Protein AF-A0A9N9SZQ6-F1 (afdb_monomer_lite)

Radius of gyration: 26.93 Å; chains: 1; bounding box: 77×42×56 Å

Sequence (199 aa):
MVLKVKARLKRNPRSSGNQMVTELKISQRSMQRILKKELKVKPYKFQKAHNLAPKQKKVQLERAKEFLCLRERGEFPNIVFSDKKTFPIEQFINSQNDRVYLTERTYKSLSLRAATRNSLQMNKYSPKGIARLIFVELMLSVTKFCKRYNYNLEKSGALLSQFYLTHVLTTSSSDRSTEKVYNYFKELALAHTLPDVSW

pLDDT: mean 73.46, std 18.29, range [32.84, 96.56]

Organism: Diabrotica balteata (NCBI:txid107213)

Secondary structure (DSSP, 8-state):
-HHHHHHHHHH-TT--HHHHHHHHT--HHHHHHIIIIIS--EEEEPEEEE---HHHHHHHHHHHHHHHHHHHTT----PPP-------SS----GGG-EEEES---GGGSTTTEEEE--------S--THHHHHHHHHHHHHHHHHHHTT--HHHHHHHHHHHHHHHHHHHS-S---HHHHHHHHHHHHHTT-------

Foldseek 3Di:
DLVVVVVVCVVPQQDDLVNVCVVVVHDSVVSVCSQCPVVVWDWAQADEDEPDDPVRVVVVVVVVVVQVVCVVVVNHDPDDDDDDDDDDLDDDPPSRSRTGIDNDDDPVCNVVRYDYPPVPPPPDPPDDDPVVVVVVVVLVVLVVVCVVVVPDPVRSVLVVVVVVVLVCVVPNDDDDDPVVVVVVVVVSVVVPPDPPDDD

Structure (mmCIF, N/CA/C/O backbone):
data_AF-A0A9N9SZQ6-F1
#
_entry.id   AF-A0A9N9SZQ6-F1
#
loop_
_atom_site.group_PDB
_atom_site.id
_atom_site.type_symbol
_atom_site.label_atom_id
_atom_site.label_alt_id
_atom_site.label_comp_id
_atom_site.label_asym_id
_atom_site.label_entity_id
_atom_site.label_seq_id
_atom_site.pdbx_PDB_ins_code
_atom_site.Cartn_x
_atom_site.Cartn_y
_atom_site.Cartn_z
_atom_site.occupancy
_atom_site.B_iso_or_equiv
_atom_site.auth_seq_id
_atom_site.auth_comp_id
_atom_site.auth_asym_id
_atom_site.auth_atom_id
_atom_site.pdbx_PDB_model_num
ATOM 1 N N . MET A 1 1 ? -23.793 2.559 22.943 1.00 91.50 1 MET A N 1
ATOM 2 C CA . MET A 1 1 ? -22.446 2.721 22.333 1.00 91.50 1 MET A CA 1
ATOM 3 C C . MET A 1 1 ? -22.363 2.290 20.873 1.00 91.50 1 MET A C 1
ATOM 5 O O . MET A 1 1 ? -21.815 3.042 20.077 1.00 91.50 1 MET A O 1
ATOM 9 N N . VAL A 1 2 ? -22.932 1.143 20.498 1.00 92.69 2 VAL A N 1
ATOM 10 C CA . VAL A 1 2 ? -22.934 0.595 19.122 1.00 92.69 2 VAL A CA 1
ATOM 11 C C . VAL A 1 2 ? -23.322 1.625 18.055 1.00 92.69 2 VAL A C 1
ATOM 13 O O . VAL A 1 2 ? -22.589 1.837 17.091 1.00 92.69 2 VAL A O 1
ATOM 16 N N . LEU A 1 3 ? -24.439 2.332 18.269 1.00 94.12 3 LEU A N 1
ATOM 17 C CA . LEU A 1 3 ? -24.943 3.358 17.350 1.00 94.12 3 LEU A CA 1
ATOM 18 C C . LEU A 1 3 ? -23.958 4.521 17.163 1.00 94.12 3 LEU A C 1
ATOM 20 O O . LEU A 1 3 ? -23.796 5.004 16.044 1.00 94.12 3 LEU A O 1
ATOM 24 N N . LYS A 1 4 ? -23.240 4.923 18.223 1.00 93.50 4 LYS A N 1
ATOM 25 C CA . LYS A 1 4 ? -22.212 5.975 18.152 1.00 93.50 4 LYS A CA 1
ATOM 26 C C . LYS A 1 4 ? -21.029 5.532 17.286 1.00 93.50 4 LYS A C 1
ATOM 28 O O . LYS A 1 4 ? -20.596 6.291 16.424 1.00 93.50 4 LYS A O 1
ATOM 33 N N . VAL A 1 5 ? -20.558 4.291 17.451 1.00 92.94 5 VAL A N 1
ATOM 34 C CA . VAL A 1 5 ? -19.478 3.722 16.618 1.00 92.94 5 VAL A CA 1
ATOM 35 C C . VAL A 1 5 ? -19.923 3.609 15.156 1.00 92.94 5 VAL A C 1
ATOM 37 O O . VAL A 1 5 ? -19.191 4.015 14.255 1.00 92.94 5 VAL A O 1
ATOM 40 N N . LYS A 1 6 ? -21.153 3.143 14.905 1.00 93.19 6 LYS A N 1
ATOM 41 C CA . LYS A 1 6 ? -21.725 3.058 13.552 1.00 93.19 6 LYS A CA 1
ATOM 42 C C . LYS A 1 6 ? -21.810 4.432 12.880 1.00 93.19 6 LYS A C 1
ATOM 44 O O . LYS A 1 6 ? -21.396 4.575 11.732 1.00 93.19 6 LYS A O 1
ATOM 49 N N . ALA A 1 7 ? -22.298 5.447 13.592 1.00 93.19 7 ALA A N 1
ATOM 50 C CA . ALA A 1 7 ? -22.366 6.817 13.087 1.00 93.19 7 ALA A CA 1
ATOM 51 C C . ALA A 1 7 ? -20.968 7.391 12.800 1.00 93.19 7 ALA A C 1
ATOM 53 O O . ALA A 1 7 ? -20.759 8.040 11.773 1.00 93.19 7 ALA A O 1
ATOM 54 N N . ARG A 1 8 ? -19.988 7.102 13.665 1.00 93.06 8 ARG A N 1
ATOM 55 C CA . ARG A 1 8 ? -18.601 7.545 13.490 1.00 93.06 8 ARG A CA 1
ATOM 56 C C . ARG A 1 8 ? -17.934 6.925 12.262 1.00 93.06 8 ARG A C 1
ATOM 58 O O . ARG A 1 8 ? -17.254 7.647 11.530 1.00 93.06 8 ARG A O 1
ATOM 65 N N . LEU A 1 9 ? -18.161 5.632 12.022 1.00 90.38 9 LEU A N 1
ATOM 66 C CA . LEU A 1 9 ? -17.703 4.933 10.818 1.00 90.38 9 LEU A CA 1
ATOM 67 C C . LEU A 1 9 ? -18.398 5.447 9.556 1.00 90.38 9 LEU A C 1
ATOM 69 O O . LEU A 1 9 ? -17.741 5.615 8.536 1.00 90.38 9 LEU A O 1
ATOM 73 N N . LYS A 1 10 ? -19.701 5.751 9.625 1.00 89.44 10 LYS A N 1
ATOM 74 C CA . LYS A 1 10 ? -20.430 6.354 8.500 1.00 89.44 10 LYS A CA 1
ATOM 75 C C . LYS A 1 10 ? -19.854 7.724 8.122 1.00 89.44 10 LYS A C 1
ATOM 77 O O . LYS A 1 10 ? -19.775 8.034 6.941 1.00 89.44 10 LYS A O 1
ATOM 82 N N . ARG A 1 11 ? -19.428 8.520 9.113 1.00 89.56 11 ARG A N 1
ATOM 83 C CA . ARG A 1 11 ? -18.803 9.836 8.897 1.00 89.56 11 ARG A CA 1
ATOM 84 C C . ARG A 1 11 ? -17.404 9.726 8.289 1.00 89.56 11 ARG A C 1
ATOM 86 O O . ARG A 1 11 ? -17.084 10.458 7.363 1.00 89.56 11 ARG A O 1
ATOM 93 N N . ASN A 1 12 ? -16.564 8.840 8.819 1.00 87.44 12 ASN A N 1
ATOM 94 C CA . ASN A 1 12 ? -15.240 8.574 8.264 1.00 87.44 12 ASN A CA 1
ATOM 95 C C . ASN A 1 12 ? -14.864 7.097 8.482 1.00 87.44 12 ASN A C 1
ATOM 97 O O . ASN A 1 12 ? -14.464 6.720 9.590 1.00 87.44 12 ASN A O 1
ATOM 101 N N . PRO A 1 13 ? -14.940 6.266 7.430 1.00 85.00 13 PRO A N 1
ATOM 102 C CA . PRO A 1 13 ? -14.706 4.832 7.544 1.00 85.00 13 PRO A CA 1
ATOM 103 C C . PRO A 1 13 ? -13.211 4.460 7.560 1.00 85.00 13 PRO A C 1
ATOM 105 O O . PRO A 1 13 ? -12.888 3.290 7.769 1.00 85.00 13 PRO A O 1
ATOM 108 N N . ARG A 1 14 ? -12.299 5.433 7.375 1.00 85.44 14 ARG A N 1
ATOM 109 C CA . ARG A 1 14 ? -10.831 5.265 7.465 1.00 85.44 14 ARG A CA 1
ATOM 110 C C . ARG A 1 14 ? -10.285 5.383 8.888 1.00 85.44 14 ARG A C 1
ATOM 112 O O . ARG A 1 14 ? -9.092 5.205 9.107 1.00 85.44 14 ARG A O 1
ATOM 119 N N . SER A 1 15 ? -11.122 5.738 9.862 1.00 86.12 15 SER A N 1
ATOM 120 C CA . SER A 1 15 ? -10.663 5.920 11.241 1.00 86.12 15 SER A CA 1
ATOM 121 C C . SER A 1 15 ? -10.219 4.601 11.867 1.00 86.12 15 SER A C 1
ATOM 123 O O . SER A 1 15 ? -10.905 3.581 11.771 1.00 86.12 15 SER A O 1
ATOM 125 N N . SER A 1 16 ? -9.056 4.624 12.520 1.00 85.94 16 SER A N 1
ATOM 126 C CA . SER A 1 16 ? -8.506 3.437 13.172 1.00 85.94 16 SER A CA 1
ATOM 127 C C . SER A 1 16 ? -9.297 3.083 14.435 1.00 85.94 16 SER A C 1
ATOM 129 O O . SER A 1 16 ? -9.931 3.938 15.057 1.00 85.94 16 SER A O 1
ATOM 131 N N . GLY A 1 17 ? -9.239 1.811 14.841 1.00 87.38 17 GLY A N 1
ATOM 132 C CA . GLY A 1 17 ? -9.866 1.366 16.091 1.00 87.38 17 GLY A CA 1
ATOM 133 C C . GLY A 1 17 ? -9.330 2.130 17.305 1.00 87.38 17 GLY A C 1
ATOM 134 O O . GLY A 1 17 ? -10.116 2.581 18.132 1.00 87.38 17 GLY A O 1
ATOM 135 N N . ASN A 1 18 ? -8.014 2.363 17.346 1.00 89.12 18 ASN A N 1
ATOM 136 C CA . ASN A 1 18 ? -7.346 3.109 18.415 1.00 89.12 18 ASN A CA 1
ATOM 137 C C . ASN A 1 18 ? -7.806 4.562 18.478 1.00 89.12 18 ASN A C 1
ATOM 139 O O . ASN A 1 18 ? -8.123 5.057 19.553 1.00 89.12 18 ASN A O 1
ATOM 143 N N . GLN A 1 19 ? -7.905 5.226 17.327 1.00 88.88 19 GLN A N 1
ATOM 144 C CA . GLN A 1 19 ? -8.387 6.600 17.272 1.00 88.88 19 GLN A CA 1
ATOM 145 C C . GLN A 1 19 ? -9.826 6.694 17.793 1.00 88.88 19 GLN A C 1
ATOM 147 O O . GLN A 1 19 ? -10.129 7.540 18.628 1.00 88.88 19 GLN A O 1
ATOM 152 N N . MET A 1 20 ? -10.702 5.783 17.363 1.00 91.69 20 MET A N 1
ATOM 153 C CA . MET A 1 20 ? -12.085 5.750 17.841 1.00 91.69 20 MET A CA 1
ATOM 154 C C . MET A 1 20 ? -12.185 5.411 19.338 1.00 91.69 20 MET A C 1
ATOM 156 O O . MET A 1 20 ? -13.107 5.875 20.002 1.00 91.69 20 MET A O 1
ATOM 160 N N . VAL A 1 21 ? -11.262 4.609 19.877 1.00 94.44 21 VAL A N 1
ATOM 161 C CA . VAL A 1 21 ? -11.169 4.304 21.314 1.00 94.44 21 VAL A CA 1
ATOM 162 C C . VAL A 1 21 ? -10.876 5.565 22.116 1.00 94.44 21 VAL A C 1
ATOM 164 O O . VAL A 1 21 ? -11.598 5.845 23.073 1.00 94.44 21 VAL A O 1
ATOM 167 N N . THR A 1 22 ? -9.884 6.348 21.691 1.00 93.19 22 THR A N 1
ATOM 168 C CA . THR A 1 22 ? -9.521 7.614 22.338 1.00 93.19 22 THR A CA 1
ATOM 169 C C . THR A 1 22 ? -10.645 8.645 22.217 1.00 93.19 22 THR A C 1
ATOM 171 O O . THR A 1 22 ? -11.030 9.251 23.212 1.00 93.19 22 THR A O 1
ATOM 174 N N . GLU A 1 23 ? -11.230 8.800 21.024 1.00 92.31 23 GLU A N 1
ATOM 175 C CA . GLU A 1 23 ? -12.314 9.760 20.763 1.00 92.31 23 GLU A CA 1
ATOM 176 C C . GLU A 1 23 ? -13.587 9.450 21.566 1.00 92.31 23 GLU A C 1
ATOM 178 O O . GLU A 1 23 ? -14.237 10.355 22.085 1.00 92.31 23 GLU A O 1
ATOM 183 N N . LEU A 1 24 ? -13.968 8.172 21.658 1.00 93.00 24 LEU A N 1
ATOM 184 C CA . LEU A 1 24 ? -15.214 7.750 22.307 1.00 93.00 24 LEU A CA 1
ATOM 185 C C . LEU A 1 24 ? -15.029 7.350 23.776 1.00 93.00 24 LEU A C 1
ATOM 187 O O . LEU A 1 24 ? -16.015 6.976 24.411 1.00 93.00 24 LEU A O 1
ATOM 191 N N . LYS A 1 25 ? -13.796 7.417 24.299 1.00 94.00 25 LYS A N 1
ATOM 192 C CA . LYS A 1 25 ? -13.414 7.022 25.665 1.00 94.00 25 LYS A CA 1
ATOM 193 C C . LYS A 1 25 ? -13.944 5.632 26.049 1.00 94.00 25 LYS A C 1
ATOM 195 O O . LYS A 1 25 ? -14.542 5.451 27.106 1.00 94.00 25 LYS A O 1
ATOM 200 N N . ILE A 1 26 ? -13.748 4.641 25.175 1.00 94.56 26 ILE A N 1
ATOM 201 C CA . ILE A 1 26 ? -14.146 3.246 25.436 1.00 94.56 26 ILE A CA 1
ATOM 202 C C . ILE A 1 26 ? -12.954 2.306 25.459 1.00 94.56 26 ILE A C 1
ATOM 204 O O . ILE A 1 26 ? -11.947 2.555 24.812 1.00 94.56 26 ILE A O 1
ATOM 208 N N . SER A 1 27 ? -13.078 1.174 26.150 1.00 95.56 27 SER A N 1
ATOM 209 C CA . SER A 1 27 ? -12.006 0.180 26.162 1.00 95.56 27 SER A CA 1
ATOM 210 C C . SER A 1 27 ? -11.788 -0.453 24.780 1.00 95.56 27 SER A C 1
ATOM 212 O O . SER A 1 27 ? -12.724 -0.668 24.001 1.00 95.56 27 SER A O 1
ATOM 214 N N . GLN A 1 28 ? -10.536 -0.825 24.502 1.00 94.88 28 GLN A N 1
ATOM 215 C CA . GLN A 1 28 ? -10.133 -1.527 23.277 1.00 94.88 28 GLN A CA 1
ATOM 216 C C . GLN A 1 28 ? -10.924 -2.825 23.060 1.00 94.88 28 GLN A C 1
ATOM 218 O O . GLN A 1 28 ? -11.405 -3.090 21.957 1.00 94.88 28 GLN A O 1
ATOM 223 N N . ARG A 1 29 ? -11.136 -3.608 24.129 1.00 95.50 29 ARG A N 1
ATOM 224 C CA . ARG A 1 29 ? -11.936 -4.845 24.079 1.00 95.50 29 ARG A CA 1
ATOM 225 C C . ARG A 1 29 ? -13.369 -4.573 23.626 1.00 95.50 29 ARG A C 1
ATOM 227 O O . ARG A 1 29 ? -13.878 -5.282 22.757 1.00 95.50 29 ARG A O 1
ATOM 234 N N . SER A 1 30 ? -14.003 -3.533 24.169 1.00 95.25 30 SER A N 1
ATOM 235 C CA . SER A 1 30 ? -15.358 -3.141 23.774 1.00 95.25 30 SER A CA 1
ATOM 236 C C . SER A 1 30 ? -15.404 -2.692 22.317 1.00 95.25 30 SER A C 1
ATOM 238 O O . SER A 1 30 ? -16.272 -3.146 21.576 1.00 95.25 30 SER A O 1
ATOM 240 N N . MET A 1 31 ? -14.440 -1.882 21.866 1.00 95.69 31 MET A N 1
ATOM 241 C CA . MET A 1 31 ? -14.340 -1.482 20.458 1.00 95.69 31 MET A CA 1
ATOM 242 C C . MET A 1 31 ? -14.222 -2.694 19.527 1.00 95.69 31 MET A C 1
ATOM 244 O O . MET A 1 31 ? -14.960 -2.808 18.548 1.00 95.69 31 MET A O 1
ATOM 248 N N . GLN A 1 32 ? -13.334 -3.636 19.847 1.00 94.56 32 GLN A N 1
ATOM 249 C CA . GLN A 1 32 ? -13.126 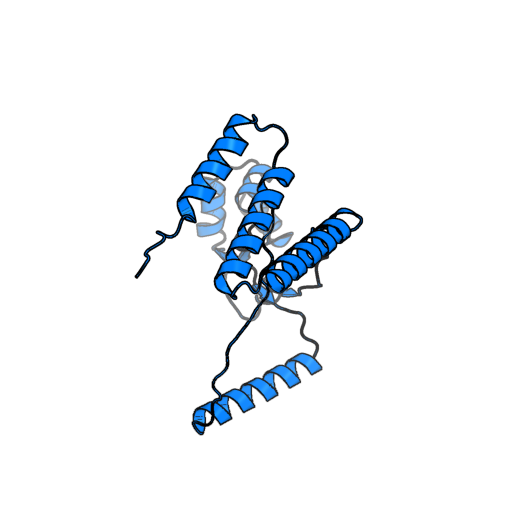-4.834 19.039 1.00 94.56 32 GLN A CA 1
ATOM 250 C C . GLN A 1 32 ? -14.378 -5.719 18.993 1.00 94.56 32 GLN A C 1
ATOM 252 O O . GLN A 1 32 ? -14.732 -6.230 17.927 1.00 94.56 32 GLN A O 1
ATOM 257 N N . ARG A 1 33 ? -15.085 -5.866 20.124 1.00 96.00 33 ARG A N 1
ATOM 258 C CA . ARG A 1 33 ? -16.362 -6.588 20.192 1.00 96.00 33 ARG A CA 1
ATOM 259 C C . ARG A 1 33 ? -17.416 -5.929 19.306 1.00 96.00 33 ARG A C 1
ATOM 261 O O . ARG A 1 33 ? -18.042 -6.627 18.510 1.00 96.00 33 ARG A O 1
ATOM 268 N N . ILE A 1 34 ? -17.565 -4.607 19.404 1.00 95.69 34 ILE A N 1
ATOM 269 C CA . ILE A 1 34 ? -18.524 -3.835 18.606 1.00 95.69 34 ILE A CA 1
ATOM 270 C C . ILE A 1 34 ? -18.225 -4.009 17.113 1.00 95.69 34 ILE A C 1
ATOM 272 O O . ILE A 1 34 ? -19.114 -4.367 16.348 1.00 95.69 34 ILE A O 1
ATOM 276 N N . LEU A 1 35 ? -16.973 -3.827 16.685 1.00 94.12 35 LEU A N 1
ATOM 277 C CA . LEU A 1 35 ? -16.598 -3.943 15.272 1.00 94.12 35 LEU A CA 1
ATOM 278 C C . LEU A 1 35 ? -16.803 -5.366 14.727 1.00 94.12 35 LEU A C 1
ATOM 280 O O . LEU A 1 35 ? -17.396 -5.530 13.663 1.00 94.12 35 LEU A O 1
ATOM 284 N N . LYS A 1 36 ? -16.342 -6.395 15.454 1.00 94.00 36 LYS A N 1
ATOM 285 C CA . LYS A 1 36 ? -16.318 -7.784 14.963 1.00 94.00 36 LYS A CA 1
ATOM 286 C C . LYS A 1 36 ? -17.651 -8.516 15.130 1.00 94.00 36 LYS A C 1
ATOM 288 O O . LYS A 1 36 ? -18.047 -9.236 14.219 1.00 94.00 36 LYS A O 1
ATOM 293 N N . LYS A 1 37 ? -18.313 -8.383 16.285 1.00 94.25 37 LYS A N 1
ATOM 294 C CA . LYS A 1 37 ? -19.527 -9.151 16.615 1.00 94.25 37 LYS A CA 1
ATOM 295 C C . LYS A 1 37 ? -20.807 -8.393 16.276 1.00 94.25 37 LYS A C 1
ATOM 297 O O . LYS A 1 37 ? -21.706 -8.973 15.681 1.00 94.25 37 LYS A O 1
ATOM 302 N N . GLU A 1 38 ? -20.878 -7.115 16.640 1.00 94.06 38 GLU A N 1
ATOM 303 C CA . GLU A 1 38 ? -22.126 -6.343 16.561 1.00 94.06 38 GLU A CA 1
ATOM 304 C C . GLU A 1 38 ? -22.306 -5.691 15.178 1.00 94.06 38 GLU A C 1
ATOM 306 O O . GLU A 1 38 ? -23.357 -5.823 14.559 1.00 94.06 38 GLU A O 1
ATOM 311 N N . LEU A 1 39 ? -21.264 -5.036 14.655 1.00 93.06 39 LEU A N 1
ATOM 312 C CA . LEU A 1 39 ? -21.273 -4.389 13.336 1.00 93.06 39 LEU A CA 1
ATOM 313 C C . LEU A 1 39 ? -20.801 -5.308 12.204 1.00 93.06 39 LEU A C 1
ATOM 315 O O . LEU A 1 39 ? -21.059 -5.010 11.040 1.00 93.06 39 LEU A O 1
ATOM 319 N N . LYS A 1 40 ? -20.107 -6.404 12.538 1.00 94.31 40 LYS A N 1
ATOM 320 C CA . LYS A 1 40 ? -19.551 -7.388 11.590 1.00 94.31 40 LYS A CA 1
ATOM 321 C C . LYS A 1 40 ? -18.707 -6.750 10.474 1.00 94.31 40 LYS A C 1
ATOM 323 O O . LYS A 1 40 ? -18.692 -7.224 9.341 1.00 94.31 40 LYS A O 1
ATOM 328 N N . VAL A 1 41 ? -17.981 -5.681 10.797 1.00 91.88 41 VAL A N 1
ATOM 329 C CA . VAL A 1 41 ? -17.093 -4.984 9.859 1.00 91.88 41 VAL A CA 1
ATOM 330 C C . VAL A 1 41 ? -15.658 -5.482 9.987 1.00 91.88 41 VAL A C 1
ATOM 332 O O . VAL A 1 41 ? -15.184 -5.832 11.069 1.00 91.88 41 VAL A O 1
ATOM 335 N N . LYS A 1 42 ? -14.937 -5.483 8.866 1.00 90.81 42 LYS A N 1
ATOM 336 C CA . LYS A 1 42 ? -13.529 -5.874 8.775 1.00 90.81 42 LYS A CA 1
ATOM 337 C C . LYS A 1 42 ? -12.695 -4.721 8.210 1.00 90.81 42 LYS A C 1
ATOM 339 O O . LYS A 1 42 ? -13.163 -4.017 7.313 1.00 90.81 42 LYS A O 1
ATOM 344 N N . PRO A 1 43 ? -11.464 -4.520 8.706 1.00 89.75 43 PRO A N 1
ATOM 345 C CA . PRO A 1 43 ? -10.571 -3.503 8.174 1.00 89.75 43 PRO A CA 1
ATOM 346 C C . PRO A 1 43 ? -9.928 -4.010 6.879 1.00 89.75 43 PRO A C 1
ATOM 348 O O . PRO A 1 43 ? -9.066 -4.889 6.904 1.00 89.75 43 PRO A O 1
ATOM 351 N N . TYR A 1 44 ? -10.320 -3.444 5.743 1.00 88.38 44 TYR A N 1
ATOM 352 C CA . TYR A 1 44 ? -9.716 -3.745 4.449 1.00 88.38 44 TYR A CA 1
ATOM 353 C C . TYR A 1 44 ? -8.648 -2.720 4.098 1.00 88.38 44 TYR A C 1
ATOM 355 O O . TYR A 1 44 ? -8.832 -1.522 4.302 1.00 88.38 44 TYR A O 1
ATOM 363 N N . LYS A 1 45 ? -7.538 -3.195 3.528 1.00 85.38 45 LYS A N 1
ATOM 364 C CA . LYS A 1 45 ? -6.452 -2.329 3.071 1.00 85.38 45 L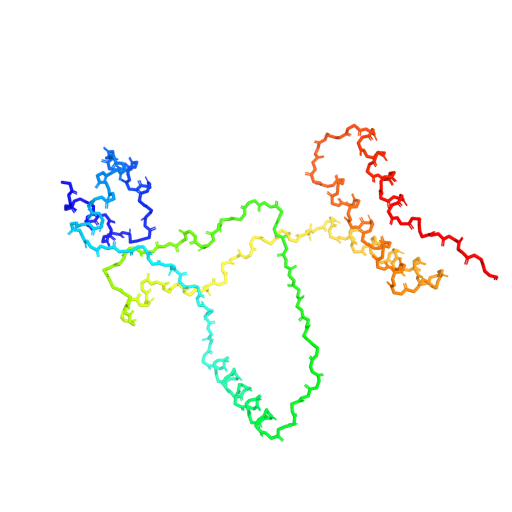YS A CA 1
ATOM 365 C C . LYS A 1 45 ? -6.938 -1.390 1.973 1.00 85.38 45 LYS A C 1
ATOM 367 O O . LYS A 1 45 ? -7.623 -1.814 1.038 1.00 85.38 45 LYS A O 1
ATOM 372 N N . PHE A 1 46 ? -6.539 -0.134 2.095 1.00 79.62 46 PHE A N 1
ATOM 373 C CA . PHE A 1 46 ? -6.780 0.873 1.085 1.00 79.62 46 PHE A CA 1
ATOM 374 C C . PHE A 1 46 ? -5.871 0.622 -0.130 1.00 79.62 46 PHE A C 1
ATOM 376 O O . PHE A 1 46 ? -4.656 0.456 -0.000 1.00 79.62 46 PHE A O 1
ATOM 383 N N . GLN A 1 47 ? -6.459 0.532 -1.318 1.00 75.75 47 GLN A N 1
ATOM 384 C CA . GLN A 1 47 ? -5.749 0.316 -2.572 1.00 75.75 47 GLN A CA 1
ATOM 385 C C . GLN A 1 47 ? -5.431 1.669 -3.203 1.00 75.75 47 GLN A C 1
ATOM 387 O O . GLN A 1 47 ? -6.316 2.449 -3.539 1.00 75.75 47 GLN A O 1
ATOM 392 N N . LYS A 1 48 ? -4.145 1.960 -3.378 1.00 70.88 48 LYS A N 1
ATOM 393 C CA . LYS A 1 48 ? -3.722 3.119 -4.163 1.00 70.88 48 LYS A CA 1
ATOM 394 C C . LYS A 1 48 ? -3.663 2.688 -5.621 1.00 70.88 48 LYS A C 1
ATOM 396 O O . LYS A 1 48 ? -2.829 1.858 -5.971 1.00 70.88 48 LYS A O 1
ATOM 401 N N . ALA A 1 49 ? -4.537 3.249 -6.447 1.00 70.00 49 ALA A N 1
ATOM 402 C CA . ALA A 1 49 ? -4.470 3.093 -7.893 1.00 70.00 49 ALA A CA 1
ATOM 403 C C . ALA A 1 49 ? -3.883 4.366 -8.513 1.00 70.00 49 ALA A C 1
ATOM 405 O O . ALA A 1 49 ? -4.129 5.483 -8.043 1.00 70.00 49 ALA A O 1
ATOM 406 N N . HIS A 1 50 ? -3.077 4.201 -9.560 1.00 69.44 50 HIS A N 1
ATOM 407 C CA . HIS A 1 50 ? -2.613 5.337 -10.345 1.00 69.44 50 HIS A CA 1
ATOM 408 C C . HIS A 1 50 ? -3.804 5.940 -11.098 1.00 69.44 50 HIS A C 1
ATOM 410 O O . HIS A 1 50 ? -4.587 5.189 -11.684 1.00 69.44 50 HIS A O 1
ATOM 416 N N . ASN A 1 51 ? -3.942 7.273 -11.113 1.00 76.56 51 ASN A N 1
ATOM 417 C CA . ASN A 1 51 ? -4.876 7.893 -12.051 1.00 76.56 51 ASN A CA 1
ATOM 418 C C . ASN A 1 51 ? -4.284 7.741 -13.450 1.00 76.56 51 ASN A C 1
ATOM 420 O O . ASN A 1 51 ? -3.341 8.452 -13.789 1.00 76.56 51 ASN A O 1
ATOM 424 N N . LEU A 1 52 ? -4.738 6.761 -14.222 1.00 82.50 52 LEU A N 1
ATOM 425 C CA . LEU A 1 52 ? -4.303 6.617 -15.607 1.00 82.50 52 LEU A CA 1
ATOM 426 C C . LEU A 1 52 ? -5.309 7.321 -16.505 1.00 82.50 52 LEU A C 1
ATOM 428 O O . LEU A 1 52 ? -6.500 6.996 -16.479 1.00 82.50 52 LEU A O 1
ATOM 432 N N . ALA A 1 53 ? -4.816 8.243 -17.327 1.00 86.19 53 ALA A N 1
ATOM 433 C CA . ALA A 1 53 ? -5.607 8.825 -18.396 1.00 86.19 53 ALA A CA 1
ATOM 434 C C . ALA A 1 53 ? -6.043 7.721 -19.382 1.00 86.19 53 ALA A C 1
ATOM 436 O O . ALA A 1 53 ? -5.307 6.742 -19.562 1.00 86.19 53 ALA A O 1
ATOM 437 N N . PRO A 1 54 ? -7.188 7.861 -20.073 1.00 90.06 54 PRO A N 1
ATOM 438 C CA . PRO A 1 54 ? -7.657 6.860 -21.038 1.00 90.06 54 PRO A CA 1
ATOM 439 C C . PRO A 1 54 ? -6.592 6.471 -22.075 1.00 90.06 54 PRO A C 1
ATOM 441 O O . PRO A 1 54 ? -6.388 5.288 -22.343 1.00 90.06 54 PRO A O 1
ATOM 444 N N . LYS A 1 55 ? -5.820 7.453 -22.564 1.00 92.81 55 LYS A N 1
ATOM 445 C CA . LYS A 1 55 ? -4.690 7.231 -23.479 1.00 92.81 55 LYS A CA 1
ATOM 446 C C . LYS A 1 55 ? -3.606 6.328 -22.876 1.00 92.81 55 LYS A C 1
ATOM 448 O O . LYS A 1 55 ? -3.114 5.433 -23.551 1.00 92.81 55 LYS A O 1
ATOM 453 N N . GLN A 1 56 ? -3.259 6.526 -21.603 1.00 89.81 56 GLN A N 1
ATOM 454 C CA . GLN A 1 56 ? -2.257 5.704 -20.913 1.00 89.81 56 GLN A CA 1
ATOM 455 C C . GLN A 1 56 ? -2.746 4.266 -20.723 1.00 89.81 56 GLN A C 1
ATOM 457 O O . GLN A 1 56 ? -1.966 3.335 -20.901 1.00 89.81 56 GLN A O 1
ATOM 462 N N . LYS A 1 57 ? -4.038 4.078 -20.415 1.00 90.81 57 LYS A N 1
ATOM 463 C CA . LYS A 1 57 ? -4.644 2.742 -20.319 1.00 90.81 57 LYS A CA 1
ATOM 464 C C . LYS A 1 57 ? -4.585 2.003 -21.656 1.00 90.81 57 LYS A C 1
ATOM 466 O O . LYS A 1 57 ? -4.245 0.826 -21.670 1.00 90.81 57 LYS A O 1
ATOM 471 N N . LYS A 1 58 ? -4.868 2.699 -22.766 1.00 94.81 58 LYS A N 1
ATOM 472 C CA . LYS A 1 58 ? -4.788 2.130 -24.119 1.00 94.81 58 LYS A CA 1
ATOM 473 C C . LYS A 1 58 ? -3.366 1.666 -24.450 1.00 94.81 58 LYS A C 1
ATOM 475 O O . LYS A 1 58 ? -3.180 0.494 -24.747 1.00 94.81 58 LYS A O 1
ATOM 480 N N . VAL A 1 59 ? -2.372 2.539 -24.270 1.00 95.56 59 VAL A N 1
ATOM 481 C CA . VAL A 1 59 ? -0.954 2.204 -24.512 1.00 95.56 59 VAL A CA 1
ATOM 482 C C . VAL A 1 59 ? -0.489 1.040 -23.634 1.00 95.56 59 VAL A C 1
ATOM 484 O O . VAL A 1 59 ? 0.242 0.167 -24.092 1.00 95.56 59 VAL A O 1
ATOM 487 N N . GLN A 1 60 ? -0.904 1.008 -22.365 1.00 93.62 60 GLN A N 1
ATOM 488 C CA . GLN A 1 60 ? -0.552 -0.087 -21.464 1.00 93.62 60 GLN A CA 1
ATOM 489 C C . GLN A 1 60 ? -1.162 -1.420 -21.917 1.00 93.62 60 GLN A C 1
ATOM 491 O O . GLN A 1 60 ? -0.484 -2.442 -21.852 1.00 93.62 60 GLN A O 1
ATOM 496 N N . LEU A 1 61 ? -2.414 -1.410 -22.389 1.00 95.38 61 LEU A N 1
ATOM 497 C CA . LEU A 1 61 ? -3.093 -2.603 -22.894 1.00 95.38 61 LEU A CA 1
ATOM 498 C C . LEU A 1 61 ? -2.465 -3.116 -24.194 1.00 95.38 61 LEU A C 1
ATOM 500 O O . LEU A 1 61 ? -2.264 -4.318 -24.326 1.00 95.38 61 LEU A O 1
ATOM 504 N N . GLU A 1 62 ? -2.156 -2.222 -25.133 1.00 96.56 62 GLU A N 1
ATOM 505 C CA . GLU A 1 62 ? -1.515 -2.570 -26.409 1.00 96.56 62 GLU A CA 1
ATOM 506 C C . GLU A 1 62 ? -0.155 -3.227 -26.173 1.00 96.56 62 GLU A C 1
ATOM 508 O O . GLU A 1 62 ? 0.049 -4.366 -26.586 1.00 96.56 62 GLU A O 1
ATOM 513 N N . ARG A 1 63 ? 0.708 -2.593 -25.370 1.00 94.88 63 ARG A N 1
ATOM 514 C CA . ARG A 1 63 ? 2.001 -3.177 -24.987 1.00 94.88 63 ARG A CA 1
ATOM 515 C C . ARG A 1 63 ? 1.830 -4.527 -24.299 1.00 94.88 63 ARG A C 1
ATOM 517 O O . ARG A 1 63 ? 2.528 -5.473 -24.633 1.00 94.88 63 ARG A O 1
ATOM 524 N N . ALA A 1 64 ? 0.899 -4.651 -23.351 1.00 95.19 64 ALA A N 1
ATOM 525 C CA . ALA A 1 64 ? 0.677 -5.922 -22.659 1.00 95.19 64 ALA A CA 1
ATOM 526 C C . ALA A 1 64 ? 0.294 -7.053 -23.628 1.00 95.19 64 ALA A C 1
ATOM 528 O O . ALA A 1 64 ? 0.783 -8.169 -23.472 1.00 95.19 64 ALA A O 1
ATOM 529 N N . LYS A 1 65 ? -0.534 -6.765 -24.641 1.00 96.44 65 LYS A N 1
ATOM 530 C CA . LYS A 1 65 ? -0.876 -7.731 -25.693 1.00 96.44 65 LYS A CA 1
ATOM 531 C C . LYS A 1 65 ? 0.342 -8.106 -26.533 1.00 96.44 65 LYS A C 1
ATOM 533 O O . LYS A 1 65 ? 0.569 -9.288 -26.746 1.00 96.44 65 LYS A O 1
ATOM 538 N N . GLU A 1 66 ? 1.146 -7.133 -26.954 1.00 94.62 66 GLU A N 1
ATOM 539 C CA . GLU A 1 66 ? 2.380 -7.384 -27.712 1.00 94.62 66 GLU A CA 1
ATOM 540 C C . GLU A 1 66 ? 3.354 -8.279 -26.935 1.00 94.62 66 GLU A C 1
ATOM 542 O O . GLU A 1 66 ? 3.837 -9.274 -27.468 1.00 94.62 66 GLU A O 1
ATOM 547 N N . PHE A 1 67 ? 3.579 -7.984 -25.651 1.00 93.62 67 PHE A N 1
ATOM 548 C CA . PHE A 1 67 ? 4.425 -8.797 -24.772 1.00 93.62 67 PHE A CA 1
ATOM 549 C C . PHE A 1 67 ? 3.913 -10.240 -24.629 1.00 93.62 67 PHE A C 1
ATOM 551 O O . PHE A 1 67 ? 4.720 -11.169 -24.583 1.00 93.62 67 PHE A O 1
ATOM 558 N N . LEU A 1 68 ? 2.592 -10.441 -24.561 1.00 95.06 68 LEU A N 1
ATOM 559 C CA . LEU A 1 68 ? 1.992 -11.778 -24.525 1.00 95.06 68 LEU A CA 1
ATOM 560 C C . LEU A 1 68 ? 2.184 -12.516 -25.854 1.00 95.06 68 LEU A C 1
ATOM 562 O O . LEU A 1 68 ? 2.651 -13.650 -25.839 1.00 95.06 68 LEU A O 1
ATOM 566 N N . CYS A 1 69 ? 1.926 -11.859 -26.986 1.00 95.25 69 CYS A N 1
ATOM 567 C CA . CYS A 1 69 ? 2.129 -12.444 -28.312 1.00 95.25 69 CYS A CA 1
ATOM 568 C C . CYS A 1 69 ? 3.591 -12.857 -28.547 1.00 95.25 69 CYS A C 1
ATOM 570 O O . CYS A 1 69 ? 3.844 -13.958 -29.025 1.00 95.25 69 CYS A O 1
ATOM 572 N N . LEU A 1 70 ? 4.560 -12.004 -28.190 1.00 93.38 70 LEU A N 1
ATOM 573 C CA . LEU A 1 70 ? 5.990 -12.323 -28.309 1.00 93.38 70 LEU A CA 1
ATOM 574 C C . LEU A 1 70 ? 6.369 -13.537 -27.457 1.00 93.38 70 LEU A C 1
ATOM 576 O O . LEU A 1 70 ? 7.151 -14.381 -27.885 1.00 93.38 70 LEU A O 1
ATOM 580 N N . ARG A 1 71 ? 5.783 -13.654 -26.259 1.00 91.50 71 ARG A N 1
ATOM 581 C CA . ARG A 1 71 ? 5.990 -14.812 -25.388 1.00 91.50 71 ARG A CA 1
ATOM 582 C C . ARG A 1 71 ? 5.428 -16.094 -26.001 1.00 91.50 71 ARG A C 1
ATOM 584 O O . ARG A 1 71 ? 6.107 -17.111 -25.961 1.00 91.50 71 ARG A O 1
ATOM 591 N N . GLU A 1 72 ? 4.216 -16.048 -26.551 1.00 93.44 72 GLU A N 1
ATOM 592 C CA . GLU A 1 72 ? 3.568 -17.202 -27.194 1.00 93.44 72 GLU A CA 1
ATOM 593 C C . GLU A 1 72 ? 4.328 -17.676 -28.438 1.00 93.44 72 GLU A C 1
ATOM 595 O O . GLU A 1 72 ? 4.415 -18.875 -28.683 1.00 93.44 72 GLU A O 1
ATOM 600 N N . ARG A 1 73 ? 4.933 -16.748 -29.186 1.00 93.81 73 ARG A N 1
ATOM 601 C CA . ARG A 1 73 ? 5.769 -17.048 -30.360 1.00 93.81 73 ARG A CA 1
ATOM 602 C C . ARG A 1 73 ? 7.185 -17.514 -30.014 1.00 93.81 73 ARG A C 1
ATOM 604 O O . ARG A 1 73 ? 7.921 -17.906 -30.909 1.00 93.81 73 ARG A O 1
ATOM 611 N N . GLY A 1 74 ? 7.586 -17.456 -28.742 1.00 90.88 74 GLY A N 1
ATOM 612 C CA . GLY A 1 74 ? 8.960 -17.754 -28.324 1.00 90.88 74 GLY A CA 1
ATOM 613 C C . GLY A 1 74 ? 9.984 -16.682 -28.726 1.00 90.88 74 GLY A C 1
ATOM 614 O O . GLY A 1 74 ? 11.182 -16.907 -28.613 1.00 90.88 74 GLY A O 1
ATOM 615 N N . GLU A 1 75 ? 9.528 -15.503 -29.146 1.00 93.00 75 GLU A N 1
ATOM 616 C CA . GLU A 1 75 ? 10.346 -14.377 -29.625 1.00 93.00 75 GLU A CA 1
ATOM 617 C C . GLU A 1 75 ? 10.621 -13.351 -28.513 1.00 93.00 75 GLU A C 1
ATOM 619 O O . GLU A 1 75 ? 10.885 -12.173 -28.764 1.00 93.00 75 GLU A O 1
ATOM 624 N N . PHE A 1 76 ? 10.500 -13.762 -27.251 1.00 88.06 76 PHE A N 1
ATOM 625 C CA . PHE A 1 76 ? 10.675 -12.850 -26.130 1.00 88.06 76 PHE A CA 1
ATOM 626 C C . PHE A 1 76 ? 12.150 -12.428 -26.024 1.00 88.06 76 PHE A C 1
ATOM 628 O O . PHE A 1 76 ? 13.013 -13.292 -25.866 1.00 88.06 76 PHE A O 1
ATOM 635 N N . PRO A 1 77 ? 12.474 -11.124 -26.091 1.00 84.81 77 PRO A N 1
ATOM 636 C CA . PRO A 1 77 ? 13.864 -10.693 -26.087 1.00 84.81 77 PRO A CA 1
ATOM 637 C C . PRO A 1 77 ? 14.516 -10.911 -24.716 1.00 84.81 77 PRO A C 1
ATOM 639 O O . PRO A 1 77 ? 13.850 -10.938 -23.678 1.00 84.81 77 PRO A O 1
ATOM 642 N N . ASN A 1 78 ? 15.847 -10.993 -24.698 1.00 88.38 78 ASN A N 1
ATOM 643 C CA . ASN A 1 78 ? 16.622 -10.973 -23.458 1.00 88.38 78 ASN A CA 1
ATOM 644 C C . ASN A 1 78 ? 16.576 -9.564 -22.848 1.00 88.38 78 ASN A C 1
ATOM 646 O O . ASN A 1 78 ? 17.372 -8.692 -23.196 1.00 88.38 78 ASN A O 1
ATOM 650 N N . ILE A 1 79 ? 15.607 -9.323 -21.962 1.00 85.81 79 ILE A N 1
ATOM 651 C CA . ILE A 1 79 ? 15.384 -8.013 -21.338 1.00 85.81 79 ILE A CA 1
ATOM 652 C C . ILE A 1 79 ? 16.085 -7.943 -19.983 1.00 85.81 79 ILE A C 1
ATOM 654 O O . ILE A 1 79 ? 15.810 -8.736 -19.083 1.00 85.81 79 ILE A O 1
ATOM 658 N N . VAL A 1 80 ? 16.917 -6.916 -19.804 1.00 87.88 80 VAL A N 1
ATOM 659 C CA . VAL A 1 80 ? 17.433 -6.510 -18.493 1.00 87.88 80 VAL A CA 1
ATOM 660 C C . VAL A 1 80 ? 16.603 -5.336 -17.983 1.00 87.88 80 VAL A C 1
ATOM 662 O O . VAL A 1 80 ? 16.550 -4.275 -18.605 1.00 87.88 80 VAL A O 1
ATOM 665 N N . PHE A 1 81 ? 15.948 -5.514 -16.837 1.00 84.50 81 PHE A N 1
ATOM 666 C CA . PHE A 1 81 ? 15.172 -4.454 -16.196 1.00 84.50 81 PHE A CA 1
ATOM 667 C C . PHE A 1 81 ? 16.050 -3.638 -15.242 1.00 84.50 81 PHE A C 1
ATOM 669 O O . PHE A 1 81 ? 16.822 -4.196 -14.466 1.00 84.50 81 PHE A O 1
ATOM 676 N N . SER A 1 82 ? 15.894 -2.313 -15.260 1.00 86.81 82 SER A N 1
ATOM 677 C CA . SER A 1 82 ? 16.505 -1.405 -14.283 1.00 86.81 82 SER A CA 1
ATOM 678 C C . SER A 1 82 ? 15.457 -0.438 -13.734 1.00 86.81 82 SER A C 1
ATOM 680 O O . SER A 1 82 ? 14.540 -0.031 -14.448 1.00 86.81 82 SER A O 1
ATOM 682 N N . ASP A 1 83 ? 15.577 -0.079 -12.455 1.00 86.31 83 ASP A N 1
ATOM 683 C CA . ASP A 1 83 ? 14.713 0.909 -11.806 1.00 86.31 83 ASP A CA 1
ATOM 684 C C . ASP A 1 83 ? 15.505 1.721 -10.774 1.00 86.31 83 ASP A C 1
ATOM 686 O O . ASP A 1 83 ? 16.476 1.247 -10.181 1.00 86.31 83 ASP A O 1
ATOM 690 N N . LYS A 1 84 ? 15.080 2.965 -10.549 1.00 78.94 84 LYS A N 1
ATOM 691 C CA . LYS A 1 84 ? 15.614 3.838 -9.506 1.00 78.94 84 LYS A CA 1
ATOM 692 C C . LYS A 1 84 ? 14.695 3.782 -8.295 1.00 78.94 84 LYS A C 1
ATOM 694 O O . LYS A 1 84 ? 13.602 4.342 -8.301 1.00 78.94 84 LYS A O 1
ATOM 699 N N . LYS A 1 85 ? 15.182 3.197 -7.202 1.00 71.12 85 LYS A N 1
ATOM 700 C CA . LYS A 1 85 ? 14.478 3.205 -5.917 1.00 71.12 85 LYS A CA 1
ATOM 701 C C . LYS A 1 85 ? 14.964 4.355 -5.042 1.00 71.12 85 LYS A C 1
ATOM 703 O O . LYS A 1 85 ? 16.151 4.481 -4.769 1.00 71.12 85 LYS A O 1
ATOM 708 N N . THR A 1 86 ? 14.041 5.195 -4.582 1.00 68.62 86 THR A N 1
ATOM 709 C CA . THR A 1 86 ? 14.339 6.217 -3.569 1.00 68.62 86 THR A CA 1
ATOM 710 C C . THR A 1 86 ? 14.125 5.633 -2.174 1.00 68.62 86 THR A C 1
ATOM 712 O O . THR A 1 86 ? 13.084 5.024 -1.921 1.00 68.62 86 THR A O 1
ATOM 715 N N . PHE A 1 87 ? 15.081 5.835 -1.268 1.00 61.12 87 PHE A N 1
ATOM 716 C CA . PHE A 1 87 ? 14.962 5.465 0.144 1.00 61.12 87 PHE A CA 1
ATOM 717 C C . PHE A 1 87 ? 14.707 6.730 0.981 1.00 61.12 87 PHE A C 1
ATOM 719 O O . PHE A 1 87 ? 15.464 7.692 0.843 1.00 61.12 87 PHE A O 1
ATOM 726 N N . PRO A 1 88 ? 13.634 6.787 1.791 1.00 60.12 88 PRO A N 1
ATOM 727 C CA . PRO A 1 88 ? 13.392 7.918 2.683 1.00 60.12 88 PRO A CA 1
ATOM 728 C C . PRO A 1 88 ? 14.317 7.853 3.909 1.00 60.12 88 PRO A C 1
ATOM 730 O O . PRO A 1 88 ? 14.586 6.766 4.414 1.00 60.12 88 PRO A O 1
ATOM 733 N N . ILE A 1 89 ? 14.781 9.014 4.384 1.00 57.69 89 ILE A N 1
ATOM 734 C CA . ILE A 1 89 ? 15.643 9.141 5.577 1.00 57.69 89 ILE A CA 1
ATOM 735 C C . ILE A 1 89 ? 14.804 9.168 6.872 1.00 57.69 89 ILE A C 1
ATOM 737 O O . ILE A 1 89 ? 15.240 8.667 7.902 1.00 57.69 89 ILE A O 1
ATOM 741 N N . GLU A 1 90 ? 13.575 9.688 6.823 1.00 61.06 90 GLU A N 1
ATOM 742 C CA . GLU A 1 90 ? 12.652 9.730 7.968 1.00 61.06 90 GLU A CA 1
ATOM 743 C C . GLU A 1 90 ? 11.660 8.554 7.982 1.00 61.06 90 GLU A C 1
ATOM 745 O O . GLU A 1 90 ? 11.389 7.928 6.950 1.00 61.06 90 GLU A O 1
ATOM 750 N N . GLN A 1 91 ? 11.066 8.282 9.155 1.00 53.69 91 GLN A N 1
ATOM 751 C CA . GLN A 1 91 ? 10.015 7.271 9.308 1.00 53.69 91 GLN A CA 1
ATOM 752 C C . GLN A 1 91 ? 8.842 7.552 8.363 1.00 53.69 91 GLN A C 1
ATOM 754 O O . GLN A 1 91 ? 8.071 8.498 8.518 1.00 53.69 91 GLN A O 1
ATOM 759 N N . PHE A 1 92 ? 8.681 6.673 7.378 1.00 60.16 92 PHE A N 1
ATOM 760 C CA . PHE A 1 92 ? 7.569 6.727 6.447 1.00 60.16 92 PHE A CA 1
ATOM 761 C C . PHE A 1 92 ? 6.280 6.255 7.127 1.00 60.16 92 PHE A C 1
ATOM 763 O O . PHE A 1 92 ? 6.235 5.176 7.723 1.00 60.16 92 PHE A O 1
ATOM 770 N N . ILE A 1 93 ? 5.192 7.016 6.966 1.00 61.56 93 ILE A N 1
ATOM 771 C CA . ILE A 1 93 ? 3.851 6.559 7.344 1.00 61.56 93 ILE A CA 1
ATOM 772 C C . ILE A 1 93 ? 3.547 5.296 6.538 1.00 61.56 93 ILE A C 1
ATOM 774 O O . ILE A 1 93 ? 3.284 5.361 5.334 1.00 61.56 93 ILE A O 1
ATOM 778 N N . ASN A 1 94 ? 3.574 4.135 7.200 1.00 67.19 94 ASN A N 1
ATOM 779 C CA . ASN A 1 94 ? 3.347 2.863 6.531 1.00 67.19 94 ASN A CA 1
ATOM 780 C C . ASN A 1 94 ? 1.944 2.846 5.910 1.00 67.19 94 ASN A C 1
ATOM 782 O O . ASN A 1 94 ? 0.940 2.640 6.587 1.00 67.19 94 ASN A O 1
ATOM 786 N N . SER A 1 95 ? 1.879 3.010 4.588 1.00 65.75 95 SER A N 1
ATOM 787 C CA . SER A 1 95 ? 0.621 2.967 3.834 1.00 65.75 95 SER A CA 1
ATOM 788 C C . SER A 1 95 ? -0.134 1.638 3.962 1.00 65.75 95 SER A C 1
ATOM 790 O O . SER A 1 95 ? -1.307 1.566 3.608 1.00 65.75 95 SER A O 1
ATOM 792 N N . GLN A 1 96 ? 0.497 0.585 4.492 1.00 66.75 96 GLN A N 1
ATOM 793 C CA . GLN A 1 96 ? -0.179 -0.664 4.849 1.00 66.75 96 GLN A CA 1
ATOM 794 C C . GLN A 1 96 ? -1.127 -0.520 6.054 1.00 66.75 96 GLN A C 1
ATOM 796 O O . GLN A 1 96 ? -2.030 -1.347 6.217 1.00 66.75 96 GLN A O 1
ATOM 801 N N . ASN A 1 97 ? -0.957 0.528 6.864 1.00 73.38 97 ASN A N 1
ATOM 802 C CA . ASN A 1 97 ? -1.817 0.845 8.005 1.00 73.38 97 ASN A CA 1
ATOM 803 C C . ASN A 1 97 ? -3.048 1.675 7.610 1.00 73.38 97 ASN A C 1
ATOM 805 O O . ASN A 1 97 ? -3.943 1.862 8.431 1.00 73.38 97 ASN A O 1
ATOM 809 N N . ASP A 1 98 ? -3.134 2.122 6.355 1.00 78.69 98 ASP A N 1
ATOM 810 C CA . ASP A 1 98 ? -4.303 2.820 5.824 1.00 78.69 98 ASP A CA 1
ATOM 811 C C . ASP A 1 98 ? -5.385 1.791 5.455 1.00 78.69 98 ASP A C 1
ATOM 813 O O . ASP A 1 98 ? -5.246 1.000 4.510 1.00 78.69 98 ASP A O 1
ATOM 817 N N . ARG A 1 99 ? -6.440 1.730 6.272 1.00 85.50 99 ARG A N 1
ATOM 818 C CA . ARG A 1 99 ? -7.505 0.726 6.176 1.00 85.50 99 ARG A CA 1
ATOM 819 C C . ARG A 1 99 ? -8.876 1.368 6.313 1.00 85.50 99 ARG A C 1
ATOM 821 O O . ARG A 1 99 ? -9.038 2.375 6.991 1.00 85.50 99 ARG A O 1
ATOM 828 N N . VAL A 1 100 ? -9.869 0.734 5.700 1.00 88.56 100 VAL A N 1
ATOM 829 C CA . VAL A 1 100 ? -11.279 1.132 5.759 1.00 88.56 100 VAL A CA 1
ATOM 830 C C . VAL A 1 100 ? -12.096 -0.016 6.319 1.00 88.56 100 VAL A C 1
ATOM 832 O O . VAL A 1 100 ? -11.977 -1.151 5.852 1.00 88.56 100 VAL A O 1
ATOM 835 N N . TYR A 1 101 ? -12.938 0.272 7.307 1.00 89.38 101 TYR A N 1
ATOM 836 C CA . TYR A 1 101 ? -13.882 -0.711 7.828 1.00 89.38 101 TYR A CA 1
ATOM 837 C C . TYR A 1 101 ? -15.072 -0.863 6.886 1.00 89.38 101 TYR A C 1
ATOM 839 O O . TYR A 1 101 ? -15.796 0.096 6.628 1.00 89.38 101 TYR A O 1
ATOM 847 N N . LEU A 1 102 ? -15.290 -2.082 6.394 1.00 89.06 102 LEU A N 1
ATOM 848 C CA . LEU A 1 102 ? -16.451 -2.437 5.579 1.00 89.06 102 LEU A CA 1
ATOM 849 C C . LEU A 1 102 ? -16.996 -3.788 6.020 1.00 89.06 102 LEU A C 1
ATOM 851 O O . LEU A 1 102 ? -16.254 -4.620 6.539 1.00 89.06 102 LEU A O 1
ATOM 855 N N . THR A 1 103 ? -18.271 -4.037 5.755 1.00 88.81 103 THR A N 1
ATOM 856 C CA . THR A 1 103 ? -18.873 -5.358 5.968 1.00 88.81 103 THR A CA 1
ATOM 857 C C . THR A 1 103 ? -18.269 -6.376 4.998 1.00 88.81 103 THR A C 1
ATOM 859 O O . THR A 1 103 ? -17.799 -7.436 5.406 1.00 88.81 103 THR A O 1
ATOM 862 N N . GLU A 1 104 ? -18.158 -6.008 3.717 1.00 87.06 104 GLU A N 1
ATOM 863 C CA . GLU A 1 104 ? -17.741 -6.925 2.654 1.00 87.06 104 GLU A CA 1
ATOM 864 C C . GLU A 1 104 ? -16.770 -6.302 1.644 1.00 87.06 104 GLU A C 1
ATOM 866 O O . GLU A 1 104 ? -16.761 -5.095 1.365 1.00 87.06 104 GLU A O 1
ATOM 871 N N . ARG A 1 105 ? -15.948 -7.176 1.055 1.00 83.19 105 ARG A N 1
ATOM 872 C CA . ARG A 1 105 ? -15.039 -6.856 -0.046 1.00 83.19 105 ARG A CA 1
ATOM 873 C C . ARG A 1 105 ? -15.761 -7.094 -1.370 1.00 83.19 105 ARG A C 1
ATOM 875 O O . ARG A 1 105 ? -15.633 -8.157 -1.955 1.00 83.19 105 ARG A O 1
ATOM 882 N N . THR A 1 106 ? -16.459 -6.077 -1.863 1.00 80.81 106 THR A N 1
ATOM 883 C CA . THR A 1 106 ? -17.181 -6.119 -3.145 1.00 80.81 106 THR A CA 1
ATOM 884 C C . THR A 1 106 ? -16.637 -5.086 -4.132 1.00 80.81 106 THR A C 1
ATOM 886 O O . THR A 1 106 ? -15.943 -4.142 -3.742 1.00 80.81 106 THR A O 1
ATOM 889 N N . TYR A 1 107 ? -16.947 -5.253 -5.424 1.00 71.81 107 TYR A N 1
ATOM 890 C CA . TYR A 1 107 ? -16.576 -4.283 -6.463 1.00 71.81 107 TYR A CA 1
ATOM 891 C C . TYR A 1 107 ? -17.205 -2.906 -6.191 1.00 71.81 107 TYR A C 1
ATOM 893 O O . TYR A 1 107 ? -16.543 -1.880 -6.295 1.00 71.81 107 TYR A O 1
ATOM 901 N N . LYS A 1 108 ? -18.452 -2.884 -5.701 1.00 68.69 108 LYS A N 1
ATOM 902 C CA . LYS A 1 108 ? -19.152 -1.659 -5.277 1.00 68.69 108 LYS A CA 1
ATOM 903 C C . LYS A 1 108 ? -18.409 -0.898 -4.170 1.00 68.69 108 LYS A C 1
ATOM 905 O O . LYS A 1 108 ? -18.465 0.324 -4.130 1.00 68.69 108 LYS A O 1
ATOM 910 N N . SER A 1 109 ? -17.674 -1.598 -3.300 1.00 66.88 109 SER A N 1
ATOM 911 C CA . SER A 1 109 ? -16.866 -0.981 -2.240 1.00 66.88 109 SER A CA 1
ATOM 912 C C . SER A 1 109 ? -15.431 -0.641 -2.664 1.00 66.88 109 SER A C 1
ATOM 914 O O . SER A 1 109 ? -14.597 -0.328 -1.811 1.00 66.88 109 SER A O 1
ATOM 916 N N . LEU A 1 110 ? -15.107 -0.707 -3.963 1.00 69.88 110 LEU A N 1
ATOM 917 C CA . LEU A 1 110 ? -13.807 -0.275 -4.483 1.00 69.88 110 LEU A CA 1
ATOM 918 C C . LEU A 1 110 ? -13.627 1.232 -4.385 1.00 69.88 110 LEU A C 1
ATOM 920 O O . LEU A 1 110 ? -12.576 1.652 -3.929 1.00 69.88 110 LEU A O 1
ATOM 924 N N . SER A 1 111 ? -14.631 2.042 -4.721 1.00 69.19 111 SER A N 1
ATOM 925 C CA . SER A 1 111 ? -14.537 3.510 -4.633 1.00 69.19 111 SER A CA 1
ATOM 926 C C . SER A 1 111 ? -14.221 3.998 -3.214 1.00 69.19 111 SER A C 1
ATOM 928 O O . SER A 1 111 ? -13.455 4.934 -3.030 1.00 69.19 111 SER A O 1
ATOM 930 N N . LEU A 1 112 ? -14.734 3.302 -2.195 1.00 69.19 112 LEU A N 1
ATOM 931 C CA . LEU A 1 112 ? -14.460 3.586 -0.782 1.00 69.19 112 LEU A CA 1
ATOM 932 C C . LEU A 1 112 ? -13.067 3.139 -0.323 1.00 69.19 112 LEU A C 1
ATOM 934 O O . LEU A 1 112 ? -12.616 3.548 0.743 1.00 69.19 112 LEU A O 1
ATOM 938 N N . ARG A 1 113 ? -12.405 2.267 -1.087 1.00 71.44 113 ARG A N 1
ATOM 939 C CA . ARG A 1 113 ? -11.072 1.719 -0.790 1.00 71.44 113 ARG A CA 1
ATOM 940 C C . ARG A 1 113 ? -10.003 2.180 -1.762 1.00 71.44 113 ARG A C 1
ATOM 942 O O . ARG A 1 113 ? -8.839 1.869 -1.541 1.00 71.44 113 ARG A O 1
ATOM 949 N N . ALA A 1 114 ? -10.393 2.859 -2.827 1.00 63.19 114 ALA A N 1
ATOM 950 C CA . ALA A 1 114 ? -9.523 3.352 -3.863 1.00 63.19 114 ALA A CA 1
ATOM 951 C C . ALA A 1 114 ? -9.510 4.869 -3.771 1.00 63.19 114 ALA A C 1
ATOM 953 O O . ALA A 1 114 ? -10.498 5.528 -4.073 1.00 63.19 114 ALA A O 1
ATOM 954 N N . ALA A 1 115 ? -8.376 5.428 -3.368 1.00 62.53 115 ALA A N 1
ATOM 955 C CA . ALA A 1 115 ? -8.088 6.811 -3.698 1.00 62.53 115 ALA A CA 1
ATOM 956 C C . ALA A 1 115 ? -7.203 6.780 -4.916 1.00 62.53 115 ALA A C 1
ATOM 958 O O . ALA A 1 115 ? -6.202 6.054 -5.000 1.00 62.53 115 ALA A O 1
ATOM 959 N N . THR A 1 116 ? -7.577 7.642 -5.831 1.00 49.47 116 THR A N 1
ATOM 960 C CA . THR A 1 116 ? -6.712 8.079 -6.885 1.00 49.47 116 THR A CA 1
ATOM 961 C C . THR A 1 116 ? -5.454 8.671 -6.257 1.00 49.47 116 THR A C 1
ATOM 963 O O . THR A 1 116 ? -5.534 9.553 -5.396 1.00 49.47 116 THR A O 1
ATOM 966 N N . ARG A 1 117 ? -4.270 8.226 -6.695 1.00 45.06 117 ARG A N 1
ATOM 967 C CA . ARG A 1 117 ? -3.097 9.099 -6.611 1.00 45.06 117 ARG A CA 1
ATOM 968 C C . ARG A 1 117 ? -3.405 10.314 -7.493 1.00 45.06 117 ARG A C 1
ATOM 970 O O . ARG A 1 117 ? -3.042 10.330 -8.662 1.00 45.06 117 ARG A O 1
ATOM 977 N N . ASN A 1 118 ? -4.025 11.349 -6.926 1.00 43.91 118 ASN A N 1
ATOM 978 C CA . ASN A 1 118 ? -3.507 12.680 -7.212 1.00 43.91 118 ASN A CA 1
ATOM 979 C C . ASN A 1 118 ? -2.048 12.573 -6.801 1.00 43.91 118 ASN A C 1
ATOM 981 O O . ASN A 1 118 ? -1.771 11.982 -5.753 1.00 43.91 118 ASN A O 1
ATOM 985 N N . SER A 1 119 ? -1.123 12.972 -7.660 1.00 40.06 119 SER A N 1
ATOM 986 C CA . SER A 1 119 ? 0.298 13.013 -7.343 1.00 40.06 119 SER A CA 1
ATOM 987 C C . SER A 1 119 ? 0.481 13.883 -6.099 1.00 40.06 119 SER A C 1
ATOM 989 O O . SER A 1 119 ? 0.725 15.079 -6.204 1.00 40.06 119 SER A O 1
ATOM 991 N N . LEU A 1 120 ? 0.273 13.290 -4.919 1.00 39.84 120 LEU A N 1
ATOM 992 C CA . LEU A 1 120 ? 0.574 13.859 -3.627 1.00 39.84 120 LEU A CA 1
ATOM 993 C C . LEU A 1 120 ? 2.004 14.304 -3.782 1.00 39.84 120 LEU A C 1
ATOM 995 O O . LEU A 1 120 ? 2.853 13.479 -4.145 1.00 39.84 120 LEU A O 1
ATOM 999 N N . GLN A 1 121 ? 2.183 15.616 -3.630 1.00 43.00 121 GLN A N 1
ATOM 1000 C CA . GLN A 1 121 ? 3.464 16.284 -3.594 1.00 43.00 121 GLN A CA 1
ATOM 1001 C C . GLN A 1 121 ? 4.443 15.320 -2.951 1.00 43.00 121 GLN A C 1
ATOM 1003 O O . GLN A 1 121 ? 4.323 14.961 -1.779 1.00 43.00 121 GLN A O 1
ATOM 1008 N N . MET A 1 122 ? 5.343 14.797 -3.780 1.00 32.84 122 MET A N 1
ATOM 1009 C CA . MET A 1 122 ? 6.516 14.130 -3.272 1.00 32.84 122 MET A CA 1
ATOM 1010 C C . MET A 1 122 ? 7.147 15.199 -2.388 1.00 32.84 122 MET A C 1
ATOM 1012 O O . MET A 1 122 ? 7.628 16.199 -2.924 1.00 32.84 122 MET A O 1
ATOM 1016 N N . ASN A 1 123 ? 7.077 15.055 -1.063 1.00 35.88 123 ASN A N 1
ATOM 1017 C CA . ASN A 1 123 ? 7.967 15.794 -0.182 1.00 35.88 123 ASN A CA 1
ATOM 1018 C C . ASN A 1 123 ? 9.359 15.265 -0.511 1.00 35.88 123 ASN A C 1
ATOM 1020 O O . ASN A 1 123 ? 9.810 14.202 -0.096 1.00 35.88 123 ASN A O 1
ATOM 1024 N N . LYS A 1 124 ? 9.916 15.968 -1.492 1.00 38.44 124 LYS A N 1
ATOM 1025 C CA . LYS A 1 124 ? 11.046 15.636 -2.332 1.00 38.44 124 LYS A CA 1
ATOM 1026 C C . LYS A 1 124 ? 12.268 16.092 -1.565 1.00 38.44 124 LYS A C 1
ATOM 1028 O O . LYS A 1 124 ? 12.838 17.121 -1.913 1.00 38.44 124 LYS A O 1
ATOM 1033 N N . TYR A 1 125 ? 12.664 15.337 -0.546 1.00 45.44 125 TYR A N 1
ATOM 1034 C CA . TYR A 1 125 ? 14.002 15.459 0.030 1.00 45.44 125 TYR A CA 1
ATOM 1035 C C . TYR A 1 125 ? 15.003 14.717 -0.863 1.00 45.44 125 TYR A C 1
ATOM 1037 O O . TYR A 1 125 ? 15.726 13.823 -0.450 1.00 45.44 125 TYR A O 1
ATOM 1045 N N . SER A 1 126 ? 15.016 15.080 -2.147 1.00 43.47 126 SER A N 1
ATOM 1046 C CA . SER A 1 126 ? 16.282 15.095 -2.867 1.00 43.47 126 SER A CA 1
ATOM 1047 C C . SER A 1 126 ? 17.034 16.317 -2.343 1.00 43.47 126 SER A C 1
ATOM 1049 O O . SER A 1 126 ? 16.378 17.346 -2.155 1.00 43.47 126 SER A O 1
ATOM 1051 N N . PRO A 1 127 ? 18.357 16.263 -2.125 1.00 44.31 127 PRO A N 1
ATOM 1052 C CA . PRO A 1 127 ? 19.109 17.478 -1.848 1.00 44.31 127 PRO A CA 1
ATOM 1053 C C . PRO A 1 127 ? 18.786 18.497 -2.952 1.00 44.31 127 PRO A C 1
ATOM 1055 O O . PRO A 1 127 ? 18.824 18.184 -4.147 1.00 44.31 127 PRO A O 1
ATOM 1058 N N . LYS A 1 128 ? 18.344 19.687 -2.549 1.00 42.97 128 LYS A N 1
ATOM 1059 C CA . LYS A 1 128 ? 18.053 20.834 -3.420 1.00 42.97 128 LYS A CA 1
ATOM 1060 C C . LYS A 1 128 ? 18.981 21.976 -3.008 1.00 42.97 128 LYS A C 1
ATOM 1062 O O . LYS A 1 128 ? 19.410 22.031 -1.861 1.00 42.97 128 LYS A O 1
ATOM 1067 N N . GLY A 1 129 ? 19.286 22.877 -3.939 1.00 54.78 129 GLY A N 1
ATOM 1068 C CA . GLY A 1 129 ? 20.219 23.979 -3.690 1.00 54.78 129 GLY A CA 1
ATOM 1069 C C . GLY A 1 129 ? 21.676 23.515 -3.596 1.00 54.78 129 GLY A C 1
ATOM 1070 O O . GLY A 1 129 ? 22.066 22.552 -4.258 1.00 54.78 129 GLY A O 1
ATOM 1071 N N . ILE A 1 130 ? 22.466 24.203 -2.771 1.00 48.97 130 ILE A N 1
ATOM 1072 C CA . ILE A 1 130 ? 23.930 24.069 -2.668 1.00 48.97 130 ILE A CA 1
ATOM 1073 C C . ILE A 1 130 ? 24.369 22.619 -2.396 1.00 48.97 130 ILE A C 1
ATOM 1075 O O . ILE A 1 130 ? 25.272 22.120 -3.057 1.00 48.97 130 ILE A O 1
ATOM 1079 N N . ALA A 1 131 ? 23.662 21.885 -1.531 1.00 47.69 131 ALA A N 1
ATOM 1080 C CA . ALA A 1 131 ? 23.982 20.486 -1.225 1.00 47.69 131 ALA A CA 1
ATOM 1081 C C . ALA A 1 131 ? 23.915 19.555 -2.455 1.00 47.69 131 ALA A C 1
ATOM 1083 O O . ALA A 1 131 ? 24.689 18.607 -2.569 1.00 47.69 131 ALA A O 1
ATOM 1084 N N . ARG A 1 132 ? 23.016 19.832 -3.412 1.00 54.62 132 ARG A N 1
ATOM 1085 C CA . ARG A 1 132 ? 22.940 19.070 -4.670 1.00 54.62 132 ARG A CA 1
ATOM 1086 C C . ARG A 1 132 ? 24.132 19.363 -5.569 1.00 54.62 132 ARG A C 1
ATOM 1088 O O . ARG A 1 132 ? 24.623 18.449 -6.220 1.00 54.62 132 ARG A O 1
ATOM 1095 N N . LEU A 1 133 ? 24.546 20.628 -5.630 1.00 54.44 133 LEU A N 1
ATOM 1096 C CA . LEU A 1 133 ? 25.680 21.060 -6.444 1.00 54.44 133 LEU A CA 1
ATOM 1097 C C . LEU A 1 133 ? 26.972 20.435 -5.918 1.00 54.44 133 LEU A C 1
ATOM 1099 O O . LEU A 1 133 ? 27.668 19.794 -6.694 1.00 54.44 133 LEU A O 1
ATOM 1103 N N . ILE A 1 134 ? 27.187 20.479 -4.599 1.00 55.41 134 ILE A N 1
ATOM 1104 C CA . ILE A 1 134 ? 28.330 19.836 -3.934 1.00 55.41 134 ILE A CA 1
ATOM 1105 C C . ILE A 1 134 ? 28.351 18.328 -4.213 1.00 55.41 134 ILE A C 1
ATOM 1107 O O . ILE A 1 134 ? 29.385 17.781 -4.582 1.00 55.41 134 ILE A O 1
ATOM 1111 N N . PHE A 1 135 ? 27.209 17.639 -4.098 1.00 58.59 135 PHE A N 1
ATOM 1112 C CA . PHE A 1 135 ? 27.143 16.201 -4.372 1.00 58.59 135 PHE A CA 1
ATOM 1113 C C . PHE A 1 135 ? 27.450 15.863 -5.839 1.00 58.59 135 PHE A C 1
ATOM 1115 O O . PHE A 1 135 ? 28.166 14.905 -6.123 1.00 58.59 135 PHE A O 1
ATOM 1122 N N . VAL A 1 136 ? 26.917 16.642 -6.786 1.00 63.34 136 VAL A N 1
ATOM 1123 C CA . VAL A 1 136 ? 27.186 16.452 -8.220 1.00 63.34 136 VAL A CA 1
ATOM 1124 C C . VAL A 1 136 ? 28.657 16.720 -8.539 1.00 63.34 136 VAL A C 1
ATOM 1126 O O . VAL A 1 136 ? 29.271 15.933 -9.255 1.00 63.34 136 VAL A O 1
ATOM 1129 N N . GLU A 1 137 ? 29.232 17.787 -7.992 1.00 68.38 137 GLU A N 1
ATOM 1130 C CA . GLU A 1 137 ? 30.638 18.149 -8.172 1.00 68.38 137 GLU A CA 1
ATOM 1131 C C . GLU A 1 137 ? 31.579 17.087 -7.590 1.00 68.38 137 GLU A C 1
ATOM 1133 O O . GLU A 1 137 ? 32.523 16.660 -8.258 1.00 68.38 137 GLU A O 1
ATOM 1138 N N . LEU A 1 138 ? 31.257 16.566 -6.404 1.00 63.59 138 LEU A N 1
ATOM 1139 C CA . LEU A 1 138 ? 31.994 15.477 -5.769 1.00 63.59 138 LEU A CA 1
ATOM 1140 C C . LEU A 1 138 ? 31.954 14.201 -6.619 1.00 63.59 138 LEU A C 1
ATOM 1142 O O . LEU A 1 138 ? 33.000 13.617 -6.897 1.00 63.59 138 LEU A O 1
ATOM 1146 N N . MET A 1 139 ? 30.772 13.794 -7.096 1.00 70.25 139 MET A N 1
ATOM 1147 C CA . MET A 1 139 ? 30.647 12.613 -7.957 1.00 70.25 139 MET A CA 1
ATOM 1148 C C . MET A 1 139 ? 31.400 12.784 -9.279 1.00 70.25 139 MET A C 1
ATOM 1150 O O . MET A 1 139 ? 32.051 11.847 -9.743 1.00 70.25 139 MET A O 1
ATOM 1154 N N . LEU A 1 140 ? 31.372 13.977 -9.878 1.00 71.81 140 LEU A N 1
ATOM 1155 C CA . LEU A 1 140 ? 32.150 14.279 -11.081 1.00 71.81 140 LEU A CA 1
ATOM 1156 C C . LEU A 1 140 ? 33.658 14.209 -10.816 1.00 71.81 140 LEU A C 1
ATOM 1158 O O . LEU A 1 140 ? 34.385 13.659 -11.644 1.00 71.81 140 LEU A O 1
ATOM 1162 N N . SER A 1 141 ? 34.124 14.720 -9.675 1.00 70.38 141 SER A N 1
ATOM 1163 C CA . SER A 1 141 ? 35.532 14.663 -9.271 1.00 70.38 141 SER A CA 1
ATOM 1164 C C . SER A 1 141 ? 36.006 13.220 -9.075 1.00 70.38 141 SER A C 1
ATOM 1166 O O . SER A 1 141 ? 36.996 12.805 -9.679 1.00 70.38 141 SER A O 1
ATOM 1168 N N . VAL A 1 142 ? 35.230 12.410 -8.349 1.00 66.38 142 VAL A N 1
ATOM 1169 C CA . VAL A 1 142 ? 35.510 10.982 -8.144 1.00 66.38 142 VAL A CA 1
ATOM 1170 C C . VAL A 1 142 ? 35.527 10.222 -9.470 1.00 66.38 142 VAL A C 1
ATOM 1172 O O . VAL A 1 142 ? 36.439 9.445 -9.736 1.00 66.38 142 VAL A O 1
ATOM 1175 N N . THR A 1 143 ? 34.570 10.491 -10.358 1.00 71.88 143 THR A N 1
ATOM 1176 C CA . THR A 1 143 ? 34.519 9.818 -11.664 1.00 71.88 143 THR A CA 1
ATOM 1177 C C . THR A 1 143 ? 35.720 10.198 -12.538 1.00 71.88 143 THR A C 1
ATOM 1179 O O . THR A 1 143 ? 36.274 9.347 -13.233 1.00 71.88 143 THR A O 1
ATOM 1182 N N . LYS A 1 144 ? 36.160 11.465 -12.501 1.00 77.25 144 LYS A N 1
ATOM 1183 C CA . LYS A 1 144 ? 37.384 11.921 -13.184 1.00 77.25 144 LYS A CA 1
ATOM 1184 C C . LYS A 1 144 ? 38.634 11.260 -12.601 1.00 77.25 144 LYS A C 1
ATOM 1186 O O . LYS A 1 144 ? 39.501 10.854 -13.369 1.00 77.25 144 LYS A O 1
ATOM 1191 N N . PHE A 1 145 ? 38.707 11.114 -11.279 1.00 76.44 145 PHE A N 1
ATOM 1192 C CA . PHE A 1 145 ? 39.784 10.396 -10.600 1.00 76.44 145 PHE A CA 1
ATOM 1193 C C . PHE A 1 145 ? 39.840 8.928 -11.045 1.00 76.44 145 PHE A C 1
ATOM 1195 O O . PHE A 1 145 ? 40.869 8.490 -11.553 1.00 76.44 145 PHE A O 1
ATOM 1202 N N . CYS A 1 146 ? 38.722 8.195 -10.980 1.00 76.06 146 CYS A N 1
ATOM 1203 C CA . CYS A 1 146 ? 38.658 6.798 -11.422 1.00 76.06 146 CYS A CA 1
ATOM 1204 C C . CYS A 1 146 ? 39.086 6.631 -12.887 1.00 76.06 146 CYS A C 1
ATOM 1206 O O . CYS A 1 146 ? 39.813 5.695 -13.209 1.00 76.06 146 CYS A O 1
ATOM 1208 N N . LYS A 1 147 ? 38.700 7.568 -13.76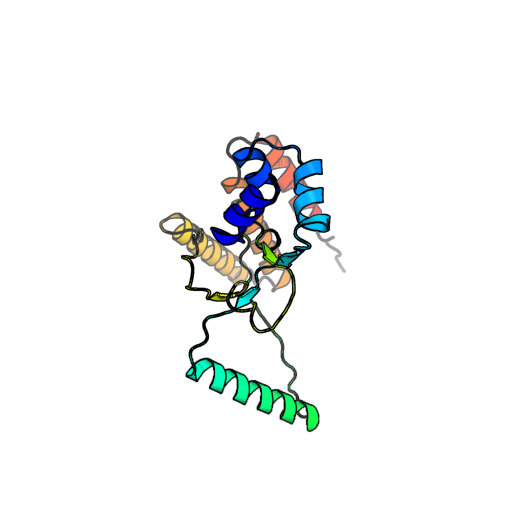6 1.00 80.12 147 LYS A N 1
ATOM 1209 C CA . LYS A 1 147 ? 39.139 7.578 -15.171 1.00 80.12 147 LYS A CA 1
ATOM 1210 C C . LYS A 1 147 ? 40.637 7.839 -15.322 1.00 80.12 147 LYS A C 1
ATOM 1212 O O . LYS A 1 147 ? 41.283 7.161 -16.109 1.00 80.12 147 LYS A O 1
ATOM 1217 N N . ARG A 1 148 ? 41.198 8.793 -14.571 1.00 85.31 148 ARG A N 1
ATOM 1218 C CA . ARG A 1 148 ? 42.628 9.146 -14.637 1.00 85.31 148 ARG A CA 1
ATOM 1219 C C . ARG A 1 148 ? 43.534 7.983 -14.233 1.00 85.31 148 ARG A C 1
ATOM 1221 O O . ARG A 1 148 ? 44.606 7.835 -14.804 1.00 85.31 148 ARG A O 1
ATOM 1228 N N . TYR A 1 149 ? 43.091 7.167 -13.280 1.00 82.19 149 TYR A N 1
ATOM 1229 C CA . TYR A 1 149 ? 43.835 6.005 -12.787 1.00 82.19 149 TYR A CA 1
ATOM 1230 C C . TYR A 1 149 ? 43.360 4.672 -13.384 1.00 82.19 149 TYR A C 1
ATOM 1232 O O . TYR A 1 149 ? 43.763 3.613 -12.914 1.00 82.19 149 TYR A O 1
ATOM 1240 N N . ASN A 1 150 ? 42.517 4.718 -14.421 1.00 84.62 150 ASN A N 1
ATOM 1241 C CA . ASN A 1 150 ? 42.031 3.557 -15.166 1.00 84.62 150 ASN A CA 1
ATOM 1242 C C . ASN A 1 150 ? 41.394 2.461 -14.283 1.00 84.62 150 ASN A C 1
ATOM 1244 O O . ASN A 1 150 ? 41.633 1.265 -14.454 1.00 84.62 150 ASN A O 1
ATOM 1248 N N . TYR A 1 151 ? 40.591 2.874 -13.298 1.00 81.38 151 TYR A N 1
ATOM 1249 C CA . TYR A 1 15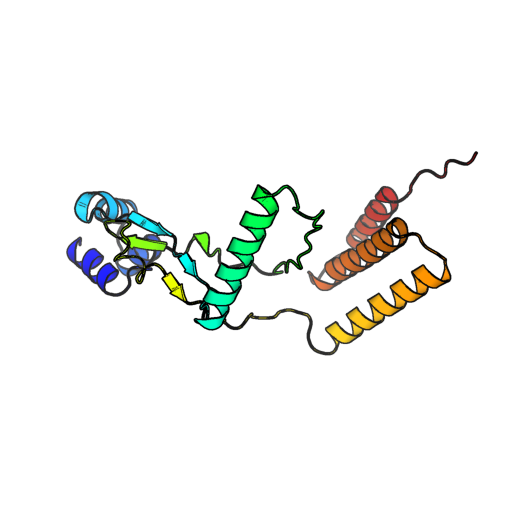1 ? 39.916 1.946 -12.393 1.00 81.38 151 TYR A CA 1
ATOM 1250 C C . TYR A 1 151 ? 38.865 1.132 -13.152 1.00 81.38 151 TYR A C 1
ATOM 1252 O O . TYR A 1 151 ? 38.077 1.672 -13.930 1.00 81.38 151 TYR A O 1
ATOM 1260 N N . ASN A 1 152 ? 38.810 -0.172 -12.877 1.00 82.00 152 ASN A N 1
ATOM 1261 C CA . ASN A 1 152 ? 37.745 -1.030 -13.384 1.00 82.00 152 ASN A CA 1
ATOM 1262 C C . ASN A 1 152 ? 36.393 -0.684 -12.717 1.00 82.00 152 ASN A C 1
ATOM 1264 O O . ASN A 1 152 ? 36.314 0.119 -11.777 1.00 82.00 152 ASN A O 1
ATOM 1268 N N . LEU A 1 153 ? 35.307 -1.274 -13.225 1.00 73.88 153 LEU A N 1
ATOM 1269 C CA . LEU A 1 153 ? 33.950 -0.996 -12.745 1.00 73.88 153 LEU A CA 1
ATOM 1270 C C . LEU A 1 153 ? 33.794 -1.298 -11.245 1.00 73.88 153 LEU A C 1
ATOM 1272 O O . LEU A 1 153 ? 33.152 -0.532 -10.531 1.00 73.88 153 LEU A O 1
ATOM 1276 N N . GLU A 1 154 ? 34.430 -2.365 -10.765 1.00 72.06 154 GLU A N 1
ATOM 1277 C CA . GLU A 1 154 ? 34.374 -2.792 -9.365 1.00 72.06 154 GLU A CA 1
ATOM 1278 C C . GLU A 1 154 ? 35.093 -1.806 -8.438 1.00 72.06 154 GLU A C 1
ATOM 1280 O O . GLU A 1 154 ? 34.500 -1.335 -7.470 1.00 72.06 154 GLU A O 1
ATOM 1285 N N . LYS A 1 155 ? 36.325 -1.402 -8.770 1.00 73.81 155 LYS A N 1
ATOM 1286 C CA . LYS A 1 155 ? 37.103 -0.418 -7.997 1.00 73.81 155 LYS A CA 1
ATOM 1287 C C . LYS A 1 155 ? 36.445 0.961 -8.009 1.00 73.81 155 LYS A C 1
ATOM 1289 O O . LYS A 1 155 ? 36.410 1.642 -6.988 1.00 73.81 155 LYS A O 1
ATOM 1294 N N . SER A 1 156 ? 35.874 1.359 -9.146 1.00 73.19 156 SER A N 1
ATOM 1295 C CA . SER A 1 156 ? 35.107 2.606 -9.267 1.00 73.19 156 SER A CA 1
ATOM 1296 C C . SER A 1 156 ? 33.830 2.560 -8.421 1.00 73.19 156 SER A C 1
ATOM 1298 O O . SER A 1 156 ? 33.502 3.528 -7.736 1.00 73.19 156 SER A O 1
ATOM 1300 N N . GLY A 1 157 ? 33.126 1.424 -8.430 1.00 71.00 157 GLY A N 1
ATOM 1301 C CA . GLY A 1 157 ? 31.923 1.196 -7.633 1.00 71.00 157 GLY A CA 1
ATOM 1302 C C . GLY A 1 157 ? 32.201 1.160 -6.130 1.00 71.00 157 GLY A C 1
ATOM 1303 O O . GLY A 1 157 ? 31.452 1.770 -5.365 1.00 71.00 157 GLY A O 1
ATOM 1304 N N . ALA A 1 158 ? 33.297 0.524 -5.710 1.00 75.69 158 ALA A N 1
ATOM 1305 C CA . ALA A 1 158 ? 33.742 0.493 -4.317 1.00 75.69 158 ALA A CA 1
ATOM 1306 C C . ALA A 1 158 ? 34.073 1.903 -3.813 1.00 75.69 158 ALA A C 1
ATOM 1308 O O . ALA A 1 158 ? 33.548 2.334 -2.787 1.00 75.69 158 ALA A O 1
ATOM 1309 N N . LEU A 1 159 ? 34.844 2.670 -4.591 1.00 72.69 159 LEU A N 1
ATOM 1310 C CA . LEU A 1 159 ? 35.233 4.026 -4.219 1.00 72.69 159 LEU A CA 1
ATOM 1311 C C . LEU A 1 159 ? 34.008 4.954 -4.122 1.00 72.69 159 LEU A C 1
ATOM 1313 O O . LEU A 1 159 ? 33.831 5.647 -3.122 1.00 72.69 159 LEU A O 1
ATOM 1317 N N . LEU A 1 160 ? 33.097 4.910 -5.100 1.00 69.50 160 LEU A N 1
ATOM 1318 C CA . LEU A 1 160 ? 31.842 5.675 -5.062 1.00 69.50 160 LEU A CA 1
ATOM 1319 C C . LEU A 1 160 ? 30.946 5.287 -3.875 1.00 69.50 160 LEU A C 1
ATOM 1321 O O . LEU A 1 160 ? 30.327 6.160 -3.263 1.00 69.50 160 LEU A O 1
ATOM 1325 N N . SER A 1 161 ? 30.892 3.999 -3.530 1.00 70.69 161 SER A N 1
ATOM 1326 C CA . SER A 1 161 ? 30.124 3.500 -2.381 1.00 70.69 161 SER A CA 1
ATOM 1327 C C . SER A 1 161 ? 30.715 3.989 -1.061 1.00 70.69 161 SER A C 1
ATOM 1329 O O . SER A 1 161 ? 29.980 4.447 -0.190 1.00 70.69 161 SER A O 1
ATOM 1331 N N . GLN A 1 162 ? 32.042 3.984 -0.941 1.00 71.62 162 GLN A N 1
ATOM 1332 C CA . GLN A 1 162 ? 32.770 4.480 0.222 1.00 71.62 162 GLN A CA 1
ATOM 1333 C C . GLN A 1 162 ? 32.554 5.985 0.421 1.00 71.62 162 GLN A C 1
ATOM 1335 O O . GLN A 1 162 ? 32.238 6.420 1.531 1.00 71.62 162 GLN A O 1
ATOM 1340 N N . PHE A 1 163 ? 32.601 6.777 -0.654 1.00 67.88 163 PHE A N 1
ATOM 1341 C CA . PHE A 1 163 ? 32.271 8.207 -0.613 1.00 67.88 163 PHE A CA 1
ATOM 1342 C C . PHE A 1 163 ? 30.806 8.468 -0.248 1.00 67.88 163 PHE A C 1
ATOM 1344 O O . PHE A 1 163 ? 30.525 9.334 0.581 1.00 67.88 163 PHE A O 1
ATOM 1351 N N . TYR A 1 164 ? 29.868 7.711 -0.823 1.00 66.94 164 TYR A N 1
ATOM 1352 C CA . TYR A 1 164 ? 28.446 7.842 -0.511 1.00 66.94 164 TYR A CA 1
ATOM 1353 C C . TYR A 1 164 ? 28.156 7.517 0.957 1.00 66.94 164 TYR A C 1
ATOM 1355 O O . TYR A 1 164 ? 27.504 8.304 1.641 1.00 66.94 164 TYR A O 1
ATOM 1363 N N . LEU A 1 165 ? 28.681 6.401 1.466 1.00 65.31 165 LEU A N 1
ATOM 1364 C CA . LEU A 1 165 ? 28.507 6.000 2.859 1.00 65.31 165 LEU A CA 1
ATOM 1365 C C . LEU A 1 165 ? 29.173 6.986 3.826 1.00 65.31 165 LEU A C 1
ATOM 1367 O O . LEU A 1 165 ? 28.591 7.310 4.857 1.00 65.31 165 LEU A O 1
ATOM 1371 N N . THR A 1 166 ? 30.339 7.528 3.465 1.00 64.50 166 THR A N 1
ATOM 1372 C CA . THR A 1 166 ? 31.014 8.583 4.234 1.00 64.50 166 THR A CA 1
ATOM 1373 C C . THR A 1 166 ? 30.169 9.851 4.305 1.00 64.50 166 THR A C 1
ATOM 1375 O O . THR A 1 166 ? 29.958 10.386 5.388 1.00 64.50 166 THR A O 1
ATOM 1378 N N . HIS A 1 167 ? 29.628 10.304 3.171 1.00 61.78 167 HIS A N 1
ATOM 1379 C CA . HIS A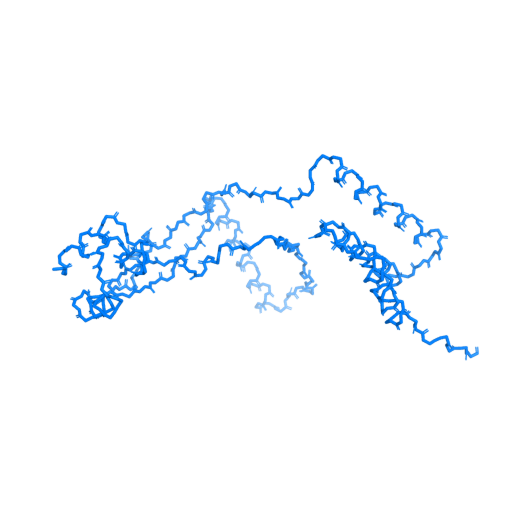 1 167 ? 28.730 11.456 3.119 1.00 61.78 167 HIS A CA 1
ATOM 1380 C C . HIS A 1 167 ? 27.455 11.217 3.937 1.00 61.78 167 HIS A C 1
ATOM 1382 O O . HIS A 1 167 ? 27.007 12.093 4.669 1.00 61.78 167 HIS A O 1
ATOM 1388 N N . VAL A 1 168 ? 26.850 10.031 3.837 1.00 59.91 168 VAL A N 1
ATOM 1389 C CA . VAL A 1 168 ? 25.680 9.670 4.648 1.00 59.91 168 VAL A CA 1
ATOM 1390 C C . VAL A 1 168 ? 26.035 9.689 6.135 1.00 59.91 168 VAL A C 1
ATOM 1392 O O . VAL A 1 168 ? 25.267 10.234 6.920 1.00 59.91 168 VAL A O 1
ATOM 1395 N N . LEU A 1 169 ? 27.199 9.176 6.534 1.00 58.53 169 LEU A N 1
ATOM 1396 C CA . LEU A 1 169 ? 27.643 9.163 7.929 1.00 58.53 169 LEU A CA 1
ATOM 1397 C C . LEU A 1 169 ? 27.910 10.572 8.481 1.00 58.53 169 LEU A C 1
ATOM 1399 O O . LEU A 1 169 ? 27.542 10.849 9.619 1.00 58.53 169 LEU A O 1
ATOM 1403 N N . THR A 1 170 ? 28.483 11.473 7.680 1.00 55.22 170 THR A N 1
ATOM 1404 C CA . THR A 1 170 ? 28.744 12.865 8.087 1.00 55.22 170 THR A CA 1
ATOM 1405 C C . THR A 1 170 ? 27.497 13.750 8.074 1.00 55.22 170 THR A C 1
ATOM 1407 O O . THR A 1 170 ? 27.443 14.727 8.816 1.00 55.22 170 THR A O 1
ATOM 1410 N N . THR A 1 171 ? 26.475 13.416 7.280 1.00 54.97 171 THR A N 1
ATOM 1411 C CA . THR A 1 171 ? 25.246 14.226 7.154 1.00 54.97 171 THR A CA 1
ATOM 1412 C C . THR A 1 171 ? 24.067 13.745 8.005 1.00 54.97 171 THR A C 1
ATOM 1414 O O . THR A 1 171 ? 23.087 14.476 8.129 1.00 54.97 171 THR A O 1
ATOM 1417 N N . SER A 1 172 ? 24.130 12.546 8.604 1.00 51.50 172 SER A N 1
ATOM 1418 C CA . SER A 1 172 ? 22.976 11.912 9.274 1.00 51.50 172 SER A CA 1
ATOM 1419 C C . SER A 1 172 ? 22.874 12.073 10.798 1.00 51.50 172 SER A C 1
ATOM 1421 O O . SER A 1 172 ? 21.829 11.726 11.344 1.00 51.50 172 SER A O 1
ATOM 1423 N N . SER A 1 173 ? 23.861 12.622 11.514 1.00 45.44 173 SER A N 1
ATOM 1424 C CA . SER A 1 173 ? 23.680 12.972 12.938 1.00 45.44 173 SER A CA 1
ATOM 1425 C C . SER A 1 173 ? 24.786 13.884 13.463 1.00 45.44 173 SER A C 1
ATOM 1427 O O . SER A 1 173 ? 25.956 13.498 13.447 1.00 45.44 173 SER A O 1
ATOM 1429 N N . SER A 1 174 ? 24.389 15.044 13.983 1.00 50.66 174 SER A N 1
ATOM 1430 C CA . SER A 1 174 ? 25.168 15.901 14.875 1.00 50.66 174 SER A CA 1
ATOM 1431 C C . SER A 1 174 ? 25.711 15.079 16.049 1.00 50.66 174 SER A C 1
ATOM 1433 O O . SER A 1 174 ? 24.957 14.330 16.662 1.00 50.66 174 SER A O 1
ATOM 1435 N N . ASP A 1 175 ? 26.993 15.251 16.357 1.00 49.16 175 ASP A N 1
ATOM 1436 C CA . ASP A 1 175 ? 27.708 14.663 17.496 1.00 49.16 175 ASP A CA 1
ATOM 1437 C C . ASP A 1 175 ? 28.176 13.201 17.328 1.00 49.16 175 ASP A C 1
ATOM 1439 O O . ASP A 1 175 ? 27.540 12.222 17.731 1.00 49.16 175 ASP A O 1
ATOM 1443 N N . ARG A 1 176 ? 29.356 13.039 16.718 1.00 56.19 176 ARG A N 1
ATOM 1444 C CA . ARG A 1 176 ? 30.143 11.805 16.816 1.00 56.19 176 ARG A CA 1
ATOM 1445 C C . ARG A 1 176 ? 31.573 12.156 17.192 1.00 56.19 176 ARG A C 1
ATOM 1447 O O . ARG A 1 176 ? 32.195 12.984 16.533 1.00 56.19 176 ARG A O 1
ATOM 1454 N N . SER A 1 177 ? 32.090 11.494 18.228 1.00 54.66 177 SER A N 1
ATOM 1455 C CA . SER A 1 177 ? 33.501 11.589 18.596 1.00 54.66 177 SER A CA 1
ATOM 1456 C C . SER A 1 177 ? 34.379 11.127 17.430 1.00 54.66 177 SER A C 1
ATOM 1458 O O . SER A 1 177 ? 34.017 10.217 16.674 1.00 54.66 177 SER A O 1
ATOM 1460 N N . THR A 1 178 ? 35.550 11.746 17.297 1.00 48.59 178 THR A N 1
ATOM 1461 C CA . THR A 1 178 ? 36.582 11.404 16.303 1.00 48.59 178 THR A CA 1
ATOM 1462 C C . THR A 1 178 ? 36.901 9.907 16.283 1.00 48.59 178 THR A C 1
ATOM 1464 O O . THR A 1 178 ? 37.130 9.336 15.221 1.00 48.59 178 THR A O 1
ATOM 1467 N N . GLU A 1 179 ? 36.806 9.245 17.434 1.00 48.12 179 GLU A N 1
ATOM 1468 C CA . GLU A 1 179 ? 37.021 7.809 17.619 1.00 48.12 179 GLU A CA 1
ATOM 1469 C C . GLU A 1 179 ? 35.993 6.925 16.887 1.00 48.12 179 GLU A C 1
ATOM 1471 O O . GLU A 1 179 ? 36.358 5.922 16.276 1.00 48.12 179 GLU A O 1
ATOM 1476 N N . LYS A 1 180 ? 34.708 7.312 16.852 1.00 55.62 180 LYS A N 1
ATOM 1477 C CA . LYS A 1 180 ? 33.678 6.569 16.096 1.00 55.62 180 LYS A CA 1
ATOM 1478 C C . LYS A 1 180 ? 33.865 6.705 14.590 1.00 55.62 180 LYS A C 1
ATOM 1480 O O . LYS A 1 180 ? 33.598 5.763 13.848 1.00 55.62 180 LYS A O 1
ATOM 1485 N N . VAL A 1 181 ? 34.312 7.877 14.146 1.00 51.88 181 VAL A N 1
ATOM 1486 C CA . VAL A 1 181 ? 34.637 8.131 12.740 1.00 51.88 181 VAL A CA 1
ATOM 1487 C C . VAL A 1 181 ? 35.872 7.316 12.343 1.00 51.88 181 VAL A C 1
ATOM 1489 O O . VAL A 1 181 ? 35.845 6.626 11.328 1.00 51.88 181 VAL A O 1
ATOM 1492 N N . TYR A 1 182 ? 36.908 7.309 13.187 1.00 49.84 182 TYR A N 1
ATOM 1493 C CA . TYR A 1 182 ? 38.122 6.518 12.993 1.00 49.84 182 TYR A CA 1
ATOM 1494 C C . TYR A 1 182 ? 37.844 5.010 12.927 1.00 49.84 182 TYR A C 1
ATOM 1496 O O . TYR A 1 182 ? 38.269 4.359 11.975 1.00 49.84 182 TYR A O 1
ATOM 1504 N N . ASN A 1 183 ? 37.078 4.457 13.873 1.00 54.19 183 ASN A N 1
ATOM 1505 C CA . ASN A 1 183 ? 36.756 3.027 13.884 1.00 54.19 183 ASN A CA 1
ATOM 1506 C C . ASN A 1 183 ? 35.916 2.608 12.668 1.00 54.19 183 ASN A C 1
ATOM 1508 O O . ASN A 1 183 ? 36.183 1.564 12.083 1.00 54.19 183 ASN A O 1
ATOM 1512 N N . TYR A 1 184 ? 34.986 3.455 12.214 1.00 58.00 184 TYR A N 1
ATOM 1513 C CA . TYR A 1 184 ? 34.229 3.209 10.985 1.00 58.00 184 TYR A CA 1
ATOM 1514 C C . TYR A 1 184 ? 35.136 3.153 9.745 1.00 58.00 184 TYR A C 1
ATOM 1516 O O . TYR A 1 184 ? 35.033 2.227 8.945 1.00 58.00 184 TYR A O 1
ATOM 1524 N N . PHE A 1 185 ? 36.057 4.111 9.588 1.00 50.31 185 PHE A N 1
ATOM 1525 C CA . PHE A 1 185 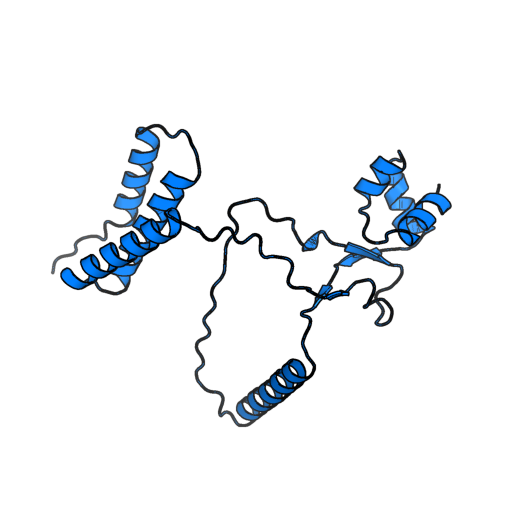? 37.006 4.089 8.470 1.00 50.31 185 PHE A CA 1
ATOM 1526 C C . PHE A 1 185 ? 38.005 2.933 8.565 1.00 50.31 185 PHE A C 1
ATOM 1528 O O . PHE A 1 185 ? 38.374 2.381 7.532 1.00 50.31 185 PHE A O 1
ATOM 1535 N N . LYS A 1 186 ? 38.408 2.539 9.777 1.00 49.31 186 LYS A N 1
ATOM 1536 C CA . LYS A 1 186 ? 39.270 1.379 10.024 1.00 49.31 186 LYS A CA 1
ATOM 1537 C C . LYS A 1 186 ? 38.581 0.075 9.614 1.00 49.31 186 LYS A C 1
ATOM 1539 O O . LYS A 1 186 ? 39.170 -0.702 8.874 1.00 49.31 186 LYS A O 1
ATOM 1544 N N . GLU A 1 187 ? 37.332 -0.143 10.022 1.00 53.94 187 GLU A N 1
ATOM 1545 C CA . GLU A 1 187 ? 36.548 -1.322 9.624 1.00 53.94 187 GLU A CA 1
ATOM 1546 C C . GLU A 1 187 ? 36.252 -1.341 8.116 1.00 53.94 187 GLU A C 1
ATOM 1548 O O . GLU A 1 187 ? 36.361 -2.384 7.474 1.00 53.94 187 GLU A O 1
ATOM 1553 N N . LEU A 1 188 ? 35.956 -0.180 7.523 1.00 51.75 188 LEU A N 1
ATOM 1554 C CA . LEU A 1 188 ? 35.702 -0.047 6.087 1.00 51.75 188 LEU A CA 1
ATOM 1555 C C . LEU A 1 188 ? 36.969 -0.269 5.240 1.00 51.75 188 LEU A C 1
ATOM 1557 O O . LEU A 1 188 ? 36.889 -0.853 4.164 1.00 51.75 188 LEU A O 1
ATOM 1561 N N . ALA A 1 189 ? 38.140 0.164 5.719 1.00 49.22 189 ALA A N 1
ATOM 1562 C CA . ALA A 1 189 ? 39.425 -0.116 5.077 1.00 49.22 189 ALA A CA 1
ATOM 1563 C C . ALA A 1 189 ? 39.797 -1.606 5.169 1.00 49.22 189 ALA A C 1
ATOM 1565 O O . ALA A 1 189 ? 40.244 -2.180 4.180 1.00 49.22 189 ALA A O 1
ATOM 1566 N N . LEU A 1 190 ? 39.545 -2.248 6.316 1.00 48.41 190 LEU A N 1
ATOM 1567 C CA . LEU A 1 190 ? 39.794 -3.681 6.529 1.00 48.41 190 LEU A CA 1
ATOM 1568 C C . LEU A 1 190 ? 38.873 -4.582 5.689 1.00 48.41 190 LEU A C 1
ATOM 1570 O O . LEU A 1 190 ? 39.293 -5.647 5.248 1.00 48.41 190 LEU A O 1
ATOM 1574 N N . ALA A 1 191 ? 37.637 -4.153 5.417 1.00 47.78 191 ALA A N 1
ATOM 1575 C CA . ALA A 1 191 ? 36.719 -4.869 4.528 1.00 47.78 191 ALA A CA 1
ATOM 1576 C C . ALA A 1 191 ? 37.129 -4.815 3.040 1.00 47.78 191 ALA A C 1
ATOM 1578 O O . ALA A 1 191 ? 36.616 -5.591 2.232 1.00 47.78 191 ALA A O 1
ATOM 1579 N N . HIS A 1 192 ? 38.034 -3.901 2.667 1.00 45.00 192 HIS A N 1
ATOM 1580 C CA . HIS A 1 192 ? 38.424 -3.641 1.278 1.00 45.00 192 HIS A CA 1
ATOM 1581 C C . HIS A 1 192 ? 39.925 -3.794 0.993 1.00 45.00 192 HIS A C 1
ATOM 1583 O O . HIS A 1 192 ? 40.330 -3.648 -0.162 1.00 45.00 192 HIS A O 1
ATOM 1589 N N . THR A 1 193 ? 40.745 -4.169 1.979 1.00 45.00 193 THR A N 1
ATOM 1590 C CA . THR A 1 193 ? 42.042 -4.810 1.722 1.00 45.00 193 THR A CA 1
ATOM 1591 C C . THR A 1 193 ? 41.797 -6.194 1.122 1.00 45.00 193 THR A C 1
ATOM 1593 O O . THR A 1 193 ? 41.741 -7.200 1.825 1.00 45.00 193 THR A O 1
ATOM 1596 N N . LEU A 1 194 ? 41.599 -6.234 -0.198 1.00 43.22 194 LEU A N 1
ATOM 1597 C CA . LEU A 1 194 ? 41.822 -7.439 -0.993 1.00 43.22 194 LEU A CA 1
ATOM 1598 C C . LEU A 1 194 ? 43.264 -7.907 -0.731 1.00 43.22 194 LEU A C 1
ATOM 1600 O O . LEU A 1 194 ? 44.153 -7.055 -0.679 1.00 43.22 194 LEU A O 1
ATOM 1604 N N . PRO A 1 195 ? 43.521 -9.213 -0.550 1.00 39.72 195 PRO A N 1
ATOM 1605 C CA . PRO A 1 195 ? 44.887 -9.688 -0.434 1.00 39.72 195 PRO A CA 1
ATOM 1606 C C . PRO A 1 195 ? 45.607 -9.394 -1.754 1.00 39.72 195 PRO A C 1
ATOM 1608 O O . PRO A 1 195 ? 45.168 -9.842 -2.816 1.00 39.72 195 PRO A O 1
ATOM 1611 N N . ASP A 1 196 ? 46.698 -8.633 -1.682 1.00 46.88 196 ASP A N 1
ATOM 1612 C CA . ASP A 1 196 ? 47.708 -8.614 -2.734 1.00 46.88 196 ASP A CA 1
ATOM 1613 C C . ASP A 1 196 ? 48.250 -10.040 -2.848 1.00 46.88 196 ASP A C 1
ATOM 1615 O O . ASP A 1 196 ? 49.013 -10.500 -1.999 1.00 46.88 196 ASP A O 1
ATOM 1619 N N . VAL A 1 197 ? 47.810 -10.769 -3.873 1.00 36.75 197 VAL A N 1
ATOM 1620 C CA . VAL A 1 197 ? 48.424 -12.040 -4.252 1.00 36.75 197 VAL A CA 1
ATOM 1621 C C . VAL A 1 197 ? 49.149 -11.813 -5.566 1.00 36.75 197 VAL A C 1
ATOM 1623 O O . VAL A 1 197 ? 48.562 -11.830 -6.648 1.00 36.75 197 VAL A O 1
ATOM 1626 N N . SER A 1 198 ? 50.438 -11.534 -5.418 1.00 38.25 198 SER A N 1
ATOM 1627 C CA . SER A 1 198 ? 51.462 -11.618 -6.450 1.00 38.25 198 SER A CA 1
ATOM 1628 C C . SER A 1 198 ? 51.572 -13.049 -6.988 1.00 38.25 198 SER A C 1
ATOM 1630 O O . SER A 1 198 ? 51.673 -13.984 -6.190 1.00 38.25 198 SER A O 1
ATOM 1632 N N . TRP A 1 199 ? 51.632 -13.196 -8.312 1.00 39.62 199 TRP A N 1
ATOM 1633 C CA . TRP A 1 199 ? 52.337 -14.296 -8.974 1.00 39.62 199 TRP A CA 1
ATOM 1634 C C . TRP A 1 199 ? 53.480 -13.696 -9.782 1.00 39.62 199 TRP A C 1
ATOM 1636 O O . TRP A 1 199 ? 53.203 -12.716 -10.514 1.00 39.62 199 TRP A O 1
#